Protein AF-A0A3M1QE25-F1 (afdb_monomer)

Mean predicted aligned error: 10.89 Å

Sequence (194 aa):
MESHVGSLAVVAANDIWATGDKQLLSGGVFGTFLHFDGSAWTEIAGPAGVFPGQIAAVASDDVWAFAGLSASDELLFAHWDGSTWSLIPQGTLPGATPVGTDLFEMVADAGCNGWALGRVSTDNGATTSPLILQLQPGGNVLGDLDGDGDVDLTDLAILLRDFDCTGGGCAGDVDGDGDTDLSDLSLLLSNFGA

pLDDT: mean 81.73, std 13.0, range [47.12, 97.44]

Secondary structure (DSSP, 8-state):
-EEEEEEEEEEETTEEEEEEEEE-TTS-EEEEEEEE-SS-EEEEP--TT-----EEEEETTEEEEEEEE-TTS-EEEEEE-SS-EEEEE--PPTT---SEEEEEEEEE-TTS-EEEEEEEEETTTTEEEEEEEEE--SS--TT-SSSSSS-SHHHHHHHHHSTT-BSS--TT-SSSSSB-SHHHHHHHHHSTT-

Solvent-accessible surface area (backbone atoms only — not comparable to full-atom values): 10540 Å² total; per-residue (Å²): 114,54,74,49,79,70,28,66,23,72,63,45,101,41,32,36,39,34,19,15,38,37,38,43,88,89,71,50,72,43,42,41,35,35,40,28,70,62,82,53,79,43,81,48,82,61,62,87,95,36,54,36,40,48,32,23,36,47,42,97,39,36,33,42,28,36,34,48,63,46,101,82,62,23,41,30,30,33,38,31,69,62,83,54,50,43,81,42,75,76,48,65,62,88,94,54,71,75,74,43,75,49,75,80,46,42,49,42,41,89,42,66,44,30,37,40,36,32,35,40,19,35,74,87,64,77,41,74,43,85,38,80,41,76,42,68,43,89,58,81,48,74,37,30,62,81,72,84,48,46,19,51,74,66,22,52,49,49,28,65,72,31,56,76,31,73,74,64,83,42,78,20,33,62,82,69,86,35,37,13,53,71,66,24,52,51,48,29,61,73,35,55,76,38

Nearest PDB structures (foldseek):
  8ybf-assembly1_A  TM=4.299E-01  e=5.949E-02  Morbillivirus canis
  7dru-assembly1_A  TM=3.158E-01  e=2.628E+00  Canis lupus familiaris
  3bx8-assembly5_E  TM=3.250E-01  e=4.895E+00  unclassified
  2ol8-assembly1_O  TM=1.805E-01  e=2.218E+00  Borreliella burgdorferi

Radius of gyration: 19.17 Å; Cα contacts (8 Å, |Δi|>4): 458; chains: 1; bounding box: 53×28×55 Å

Structure (mmCIF, N/CA/C/O backbone):
data_AF-A0A3M1QE25-F1
#
_entry.id   AF-A0A3M1QE25-F1
#
loop_
_atom_site.group_PDB
_atom_site.id
_atom_site.type_symbol
_atom_site.label_atom_id
_atom_site.label_alt_id
_atom_site.label_comp_id
_atom_site.label_asym_id
_atom_site.label_entity_id
_atom_site.label_seq_id
_atom_site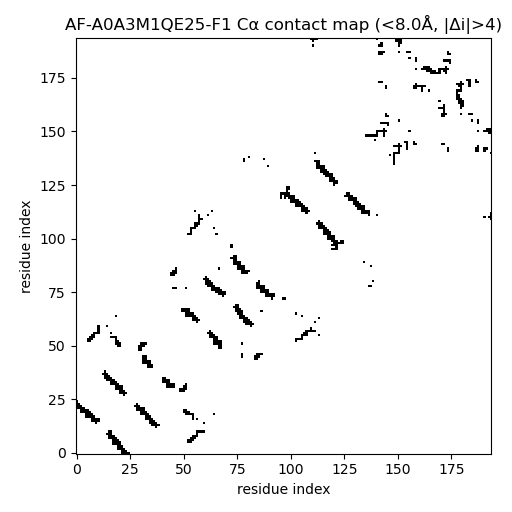.pdbx_PDB_ins_code
_atom_site.Cartn_x
_atom_site.Cartn_y
_atom_site.Cartn_z
_atom_site.occupancy
_atom_site.B_iso_or_equiv
_atom_site.auth_seq_id
_atom_site.auth_comp_id
_atom_site.auth_asym_id
_atom_site.auth_atom_id
_atom_site.pdbx_PDB_model_num
ATOM 1 N N . MET A 1 1 ? 6.269 3.437 -27.175 1.00 61.94 1 MET A N 1
ATOM 2 C CA . MET A 1 1 ? 6.181 3.522 -25.709 1.00 61.94 1 MET A CA 1
ATOM 3 C C . MET A 1 1 ? 6.056 2.091 -25.257 1.00 61.94 1 MET A C 1
ATOM 5 O O . MET A 1 1 ? 5.098 1.444 -25.659 1.00 61.94 1 MET A O 1
ATOM 9 N N . GLU A 1 2 ? 7.088 1.586 -24.600 1.00 73.38 2 GLU A N 1
ATOM 10 C CA . GLU A 1 2 ? 7.130 0.215 -24.086 1.00 73.38 2 GLU A CA 1
ATOM 11 C C . GLU A 1 2 ? 6.840 0.271 -22.586 1.00 73.38 2 GLU A C 1
ATOM 13 O O . GLU A 1 2 ? 7.193 1.252 -21.928 1.00 73.38 2 GLU A O 1
ATOM 18 N N . SER A 1 3 ? 6.129 -0.728 -22.073 1.00 78.81 3 SER A N 1
ATOM 19 C CA . SER A 1 3 ? 5.775 -0.843 -20.659 1.00 78.81 3 SER A CA 1
ATOM 20 C C . SER A 1 3 ? 6.163 -2.226 -20.167 1.00 78.81 3 SER A C 1
ATOM 22 O O . SER A 1 3 ? 5.774 -3.221 -20.789 1.00 78.81 3 SER A O 1
ATOM 24 N N . HIS A 1 4 ? 6.880 -2.281 -19.053 1.00 83.94 4 HIS A N 1
ATOM 25 C CA . HIS A 1 4 ? 7.263 -3.520 -18.394 1.00 83.94 4 HIS A CA 1
ATOM 26 C C . HIS A 1 4 ? 6.536 -3.622 -17.061 1.00 83.94 4 HIS A C 1
ATOM 28 O O . HIS A 1 4 ? 6.420 -2.640 -16.335 1.00 83.94 4 HIS A O 1
ATOM 34 N N . VAL A 1 5 ? 6.051 -4.820 -16.746 1.00 85.50 5 VAL A N 1
ATOM 35 C CA . VAL A 1 5 ? 5.537 -5.148 -15.415 1.00 85.50 5 VAL A CA 1
ATOM 36 C C . VAL A 1 5 ? 6.669 -5.820 -14.648 1.00 85.50 5 VAL A C 1
ATOM 38 O O . VAL A 1 5 ? 7.247 -6.790 -15.141 1.00 85.50 5 VAL A O 1
ATOM 41 N N . GLY A 1 6 ? 6.993 -5.279 -13.477 1.00 84.94 6 GLY A N 1
ATOM 42 C CA . GLY A 1 6 ? 8.047 -5.780 -12.599 1.00 84.94 6 GLY A CA 1
ATOM 43 C C . GLY A 1 6 ? 7.526 -6.808 -11.599 1.00 84.94 6 GLY A C 1
ATOM 44 O O . GLY A 1 6 ? 8.073 -7.904 -11.506 1.00 84.94 6 GLY A O 1
ATOM 45 N N . SER A 1 7 ? 6.4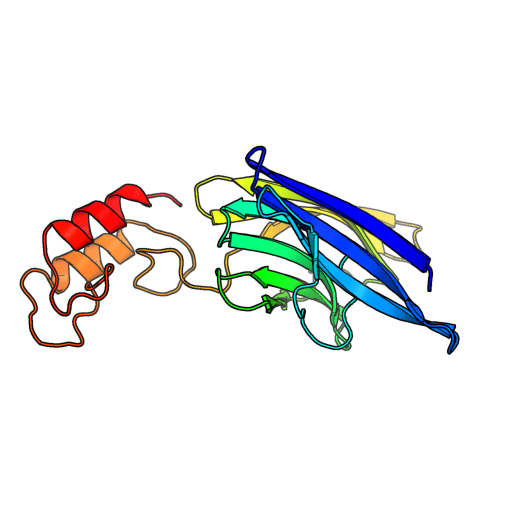52 -6.471 -10.878 1.00 92.00 7 SER A N 1
ATOM 46 C CA . SER A 1 7 ? 5.871 -7.310 -9.823 1.00 92.00 7 SER A CA 1
ATOM 47 C C . SER A 1 7 ? 4.346 -7.194 -9.793 1.00 92.00 7 SER A C 1
ATOM 49 O O . SER A 1 7 ? 3.783 -6.202 -10.255 1.00 92.00 7 SER A O 1
ATOM 51 N N . LEU A 1 8 ? 3.682 -8.216 -9.247 1.00 94.38 8 LEU A N 1
ATOM 52 C CA . LEU A 1 8 ? 2.229 -8.296 -9.089 1.00 94.38 8 LEU A CA 1
ATOM 53 C C . LEU A 1 8 ? 1.874 -8.761 -7.673 1.00 94.38 8 LEU A C 1
ATOM 55 O O . LEU A 1 8 ? 2.533 -9.656 -7.149 1.00 94.38 8 LEU A O 1
ATOM 59 N N . ALA A 1 9 ? 0.800 -8.214 -7.109 1.00 92.50 9 ALA A N 1
ATOM 60 C CA . ALA A 1 9 ? 0.176 -8.660 -5.868 1.00 92.50 9 ALA A CA 1
ATOM 61 C C . ALA A 1 9 ? -1.320 -8.897 -6.106 1.00 92.50 9 ALA A C 1
ATOM 63 O O . ALA A 1 9 ? -1.996 -8.070 -6.714 1.00 92.50 9 ALA A O 1
ATOM 64 N N . VAL A 1 10 ? -1.831 -10.046 -5.667 1.00 92.31 10 VAL A N 1
ATOM 65 C CA . VAL A 1 10 ? -3.223 -10.459 -5.891 1.00 92.31 10 VAL A CA 1
ATOM 66 C C . VAL A 1 10 ? -3.965 -10.403 -4.563 1.00 92.31 10 VAL A C 1
ATOM 68 O O . VAL A 1 10 ? -3.667 -11.202 -3.680 1.00 92.31 10 VAL A O 1
ATOM 71 N N . VAL A 1 11 ? -4.948 -9.508 -4.456 1.00 89.25 11 VAL A N 1
ATOM 72 C CA . VAL A 1 11 ? -5.889 -9.460 -3.323 1.00 89.25 11 VAL A CA 1
ATOM 73 C C . VAL A 1 11 ? -7.065 -10.396 -3.609 1.00 89.25 11 VAL A C 1
ATOM 75 O O . VAL A 1 11 ? -7.428 -11.244 -2.796 1.00 89.25 11 VAL A O 1
ATOM 78 N N . ALA A 1 12 ? -7.620 -10.308 -4.821 1.00 90.44 12 ALA A N 1
ATOM 79 C CA . ALA A 1 12 ? -8.689 -11.170 -5.310 1.00 90.44 12 ALA A CA 1
ATOM 80 C C . ALA A 1 12 ? -8.596 -11.362 -6.833 1.00 90.44 12 ALA A C 1
ATOM 82 O O . ALA A 1 12 ? -7.830 -10.702 -7.531 1.00 90.44 12 ALA A O 1
ATOM 83 N N . ALA A 1 13 ? -9.417 -12.254 -7.396 1.00 92.38 13 ALA A N 1
ATOM 84 C CA . ALA A 1 13 ? -9.443 -12.493 -8.846 1.00 92.38 13 ALA A CA 1
ATOM 85 C C . ALA A 1 13 ? -9.786 -11.234 -9.673 1.00 92.38 13 ALA A C 1
ATOM 87 O O . ALA A 1 13 ? -9.477 -11.165 -10.862 1.00 92.38 13 ALA A O 1
ATOM 88 N N . ASN A 1 14 ? -10.443 -10.266 -9.042 1.00 94.75 14 ASN A N 1
ATOM 89 C CA . ASN A 1 14 ? -10.864 -8.984 -9.590 1.00 94.75 14 ASN A CA 1
ATOM 90 C C . ASN A 1 14 ? -10.186 -7.792 -8.897 1.00 94.75 14 ASN A C 1
ATOM 92 O O . ASN A 1 14 ? -10.688 -6.681 -9.005 1.00 94.75 14 ASN A O 1
ATOM 96 N N . ASP A 1 15 ? -9.108 -8.035 -8.157 1.00 95.50 15 ASP A N 1
ATOM 97 C CA . ASP A 1 15 ? -8.365 -6.997 -7.453 1.00 95.50 15 ASP A CA 1
ATOM 98 C C . ASP A 1 15 ? -6.883 -7.371 -7.417 1.00 95.50 15 ASP A C 1
ATOM 100 O O . ASP A 1 15 ? -6.443 -8.234 -6.646 1.00 95.50 15 ASP A O 1
ATOM 104 N N . ILE A 1 16 ? -6.131 -6.787 -8.347 1.00 96.81 16 ILE A N 1
ATOM 105 C CA . ILE A 1 16 ? -4.716 -7.095 -8.553 1.00 96.81 16 ILE A CA 1
ATOM 106 C C . ILE A 1 16 ? -3.953 -5.790 -8.707 1.00 96.81 16 ILE A C 1
ATOM 108 O O . ILE A 1 16 ? -4.334 -4.915 -9.484 1.00 96.81 16 ILE A O 1
ATOM 112 N N . TRP A 1 17 ? -2.828 -5.702 -8.019 1.00 96.38 17 TRP A N 1
ATOM 113 C CA . TRP A 1 17 ? -1.922 -4.570 -8.063 1.00 96.38 17 TRP A CA 1
ATOM 114 C C . TRP A 1 17 ? -0.638 -4.944 -8.788 1.00 96.38 17 TRP A C 1
ATOM 116 O O . TRP A 1 17 ? -0.164 -6.076 -8.686 1.00 96.38 17 TRP A O 1
ATOM 126 N N . ALA A 1 18 ? -0.068 -4.000 -9.530 1.00 95.50 18 ALA A N 1
ATOM 127 C CA . ALA A 1 18 ? 1.200 -4.186 -10.217 1.00 95.50 18 ALA A CA 1
ATOM 128 C C . ALA A 1 18 ? 2.097 -2.961 -10.106 1.00 95.50 18 ALA A C 1
ATOM 130 O O . ALA A 1 18 ? 1.637 -1.820 -10.091 1.00 95.50 18 ALA A O 1
ATOM 131 N N . THR A 1 19 ? 3.394 -3.216 -10.140 1.00 95.00 19 THR A N 1
ATOM 132 C CA . THR A 1 19 ? 4.429 -2.202 -10.324 1.00 95.00 19 THR A CA 1
ATOM 133 C C . THR A 1 19 ? 5.155 -2.455 -11.628 1.00 95.00 19 THR A C 1
ATOM 135 O O . THR A 1 19 ? 5.202 -3.579 -12.144 1.00 95.00 19 THR A O 1
ATOM 138 N N . GLY A 1 20 ? 5.741 -1.407 -12.184 1.00 92.12 20 GLY A N 1
ATOM 139 C CA . GLY A 1 20 ? 6.513 -1.533 -13.403 1.00 92.12 20 GLY A CA 1
ATOM 140 C C . GLY A 1 20 ? 7.164 -0.236 -13.828 1.00 92.12 20 GLY A C 1
ATOM 141 O O . GLY A 1 20 ? 7.255 0.726 -13.062 1.00 92.12 20 GLY A O 1
ATOM 142 N N . ASP A 1 21 ? 7.556 -0.200 -15.093 1.00 90.00 21 ASP A N 1
ATOM 143 C CA . ASP A 1 21 ? 8.134 0.972 -15.723 1.00 90.00 21 ASP A CA 1
ATOM 144 C C . ASP A 1 21 ? 7.558 1.226 -17.115 1.00 90.00 21 ASP A C 1
ATOM 146 O O . ASP A 1 21 ? 7.055 0.335 -17.808 1.00 90.00 21 ASP A O 1
ATOM 150 N N . LYS A 1 22 ? 7.623 2.493 -17.519 1.00 88.31 22 LYS A N 1
ATOM 151 C CA . LYS A 1 22 ? 7.153 2.973 -18.812 1.00 88.31 22 LYS A CA 1
ATOM 152 C C . LYS A 1 22 ? 8.241 3.785 -19.485 1.00 88.31 22 LYS A C 1
ATOM 154 O O . LYS A 1 22 ? 8.688 4.811 -18.968 1.00 88.31 22 LYS A O 1
ATOM 159 N N . GLN A 1 23 ? 8.626 3.353 -20.680 1.00 87.12 23 GLN A N 1
ATOM 160 C CA . GLN A 1 23 ? 9.625 4.028 -21.490 1.00 87.12 23 GLN A CA 1
ATOM 161 C C . GLN A 1 23 ? 8.965 5.013 -22.460 1.00 87.12 23 GLN A C 1
ATOM 163 O O . GLN A 1 23 ? 8.226 4.647 -23.387 1.00 87.12 23 GLN A O 1
ATOM 168 N N . LEU A 1 24 ? 9.256 6.297 -22.257 1.00 82.12 24 LEU A N 1
ATOM 169 C CA . LEU A 1 24 ? 8.829 7.380 -23.129 1.00 82.12 24 LEU A CA 1
ATOM 170 C C . LEU A 1 24 ? 9.659 7.415 -24.413 1.00 82.12 24 LEU A C 1
ATOM 172 O O . LEU A 1 24 ? 10.836 7.064 -24.447 1.00 82.12 24 LEU A O 1
ATOM 176 N N . LEU A 1 25 ? 9.058 7.951 -25.476 1.00 82.12 25 LEU A N 1
ATOM 177 C CA . LEU A 1 25 ? 9.743 8.179 -26.755 1.00 82.12 25 LEU A CA 1
ATOM 178 C C . LEU A 1 25 ? 10.912 9.172 -26.638 1.00 82.12 25 LEU A C 1
ATOM 180 O O . LEU A 1 25 ? 11.812 9.157 -27.469 1.00 82.12 25 LEU A O 1
ATOM 184 N N . SER A 1 26 ? 10.905 10.021 -25.606 1.00 85.25 26 SER A N 1
ATOM 185 C CA . SER A 1 26 ? 12.009 10.922 -25.262 1.00 85.25 26 SER A CA 1
ATOM 186 C C . SER A 1 26 ? 13.216 10.206 -24.640 1.00 85.25 26 SER A C 1
ATOM 188 O O . SER A 1 26 ? 14.224 10.855 -24.377 1.00 85.25 26 SER A O 1
ATOM 190 N N . GLY A 1 27 ? 13.120 8.895 -24.387 1.00 81.56 27 GLY A N 1
ATOM 191 C CA . GLY A 1 27 ? 14.151 8.088 -23.734 1.00 81.56 27 GLY A CA 1
ATOM 192 C C . GLY A 1 27 ? 14.062 8.059 -22.206 1.00 81.56 27 GLY A C 1
ATOM 193 O O . GLY A 1 27 ? 14.816 7.320 -21.582 1.00 81.56 27 GLY A O 1
ATOM 194 N N . GLY A 1 28 ? 13.147 8.823 -21.598 1.00 83.06 28 GLY A N 1
ATOM 195 C CA . GLY A 1 28 ? 12.900 8.770 -20.155 1.00 83.06 28 GLY A CA 1
ATOM 196 C C . GLY A 1 28 ? 12.152 7.500 -19.749 1.00 83.06 28 GLY A C 1
ATOM 197 O O . GLY A 1 28 ? 11.216 7.098 -20.439 1.00 83.06 28 GLY A O 1
ATOM 198 N N . VAL A 1 29 ? 12.545 6.898 -18.630 1.00 82.56 29 VAL A N 1
ATOM 199 C CA . VAL A 1 29 ? 11.839 5.782 -17.984 1.00 82.56 29 VAL A CA 1
ATOM 200 C C . VAL A 1 29 ? 11.200 6.318 -16.707 1.00 82.56 29 VAL A C 1
ATOM 202 O O . VAL A 1 29 ? 11.840 7.091 -15.996 1.00 82.56 29 VAL A O 1
ATOM 205 N N . PHE A 1 30 ? 9.958 5.932 -16.429 1.00 86.38 30 PHE A N 1
ATOM 206 C CA . PHE A 1 30 ? 9.243 6.313 -15.208 1.00 86.38 30 PHE A CA 1
ATOM 207 C C . PHE A 1 30 ? 8.592 5.090 -14.582 1.00 86.38 30 PHE A C 1
ATOM 209 O O . PHE A 1 30 ? 8.079 4.236 -15.307 1.00 86.38 30 PHE A O 1
ATOM 216 N N . GLY A 1 31 ? 8.611 5.028 -13.252 1.00 89.25 31 GLY A N 1
ATOM 217 C CA . GLY A 1 31 ? 7.876 4.032 -12.492 1.00 89.25 31 GLY A CA 1
ATOM 218 C C . GLY A 1 31 ? 6.366 4.170 -12.665 1.00 89.25 31 GLY A C 1
ATOM 219 O O . GLY A 1 31 ? 5.858 5.282 -12.812 1.00 89.25 31 GLY A O 1
ATOM 220 N N . THR A 1 32 ? 5.653 3.048 -12.649 1.00 92.50 32 THR A N 1
ATOM 221 C CA . THR A 1 32 ? 4.191 3.013 -12.746 1.00 92.50 32 THR A CA 1
ATOM 222 C C . THR A 1 32 ? 3.592 2.081 -11.698 1.00 92.50 32 THR A C 1
ATOM 224 O O . THR A 1 32 ? 4.185 1.055 -11.355 1.00 92.50 32 THR A O 1
ATOM 227 N N . PHE A 1 33 ? 2.412 2.458 -11.213 1.00 95.06 33 PHE A N 1
ATOM 228 C CA . PHE A 1 33 ? 1.555 1.657 -10.349 1.00 95.06 33 PHE A CA 1
ATOM 229 C C . PHE A 1 33 ? 0.285 1.354 -11.133 1.00 95.06 33 PHE A C 1
ATOM 231 O O . PHE A 1 33 ? -0.313 2.257 -11.723 1.00 95.06 33 PHE A O 1
ATOM 238 N N . LEU A 1 34 ? -0.116 0.091 -11.172 1.00 95.50 34 LEU A N 1
ATOM 239 C CA . LEU A 1 34 ? -1.277 -0.363 -11.922 1.00 95.50 34 LEU A CA 1
ATOM 240 C C . LEU A 1 34 ? -2.243 -1.087 -10.990 1.00 95.50 34 LEU A C 1
ATOM 242 O O . LEU A 1 34 ? -1.814 -1.860 -10.134 1.00 95.50 34 LEU A O 1
ATOM 246 N N . HIS A 1 35 ? -3.536 -0.891 -11.214 1.00 96.62 35 HIS A N 1
ATOM 247 C CA . HIS A 1 35 ? -4.600 -1.581 -10.495 1.00 96.62 35 HIS A CA 1
ATOM 248 C C . HIS A 1 35 ? -5.595 -2.203 -11.467 1.00 96.62 35 HIS A C 1
ATOM 250 O O . HIS A 1 35 ? -6.009 -1.566 -12.438 1.00 96.62 35 HIS A O 1
ATOM 256 N N . PHE A 1 36 ? -5.945 -3.460 -11.224 1.00 97.44 36 PHE A N 1
ATOM 257 C CA . PHE A 1 36 ? -6.948 -4.206 -11.963 1.00 97.44 36 PHE A CA 1
ATOM 258 C C . PHE A 1 36 ? -8.214 -4.343 -11.129 1.00 97.44 36 PHE A C 1
ATOM 260 O O . PHE A 1 36 ? -8.201 -5.018 -10.106 1.00 97.44 36 PHE A O 1
ATOM 267 N N . ASP A 1 37 ? -9.314 -3.786 -11.627 1.00 95.94 37 ASP A N 1
ATOM 268 C CA . ASP A 1 37 ? -10.621 -3.762 -10.953 1.00 95.94 37 ASP A CA 1
ATOM 269 C C . ASP A 1 37 ? -11.541 -4.948 -11.323 1.00 95.94 37 ASP A C 1
ATOM 271 O O . ASP A 1 37 ? -12.754 -4.928 -11.091 1.00 95.94 37 ASP A O 1
ATOM 275 N N . GLY A 1 38 ? -10.992 -5.976 -11.978 1.00 96.25 38 GLY A N 1
ATOM 276 C CA . GLY A 1 38 ? -11.759 -7.094 -12.534 1.00 96.25 38 GLY A CA 1
ATOM 277 C C . GLY A 1 38 ? -12.191 -6.908 -13.983 1.00 96.25 38 GLY A C 1
ATOM 278 O O . GLY A 1 38 ? -12.566 -7.888 -14.632 1.00 96.25 38 GLY A O 1
ATOM 279 N N . SER A 1 39 ? -12.114 -5.687 -14.510 1.00 97.31 39 SER A N 1
ATOM 280 C CA . SER A 1 39 ? -12.508 -5.356 -15.881 1.00 97.31 39 SER A CA 1
ATOM 281 C C . SER A 1 39 ? -11.352 -4.781 -16.690 1.00 97.31 39 SER A C 1
ATOM 283 O O . SER A 1 39 ? -11.161 -5.165 -17.848 1.00 97.31 39 SER A O 1
ATOM 285 N N . ALA A 1 40 ? -10.574 -3.874 -16.102 1.00 96.56 40 ALA A N 1
ATOM 286 C CA . ALA A 1 40 ? -9.488 -3.187 -16.781 1.00 96.56 40 ALA A CA 1
ATOM 287 C C . ALA A 1 40 ? -8.330 -2.867 -15.834 1.00 96.56 40 ALA A C 1
ATOM 289 O O . ALA A 1 40 ? -8.501 -2.690 -14.634 1.00 96.56 40 ALA A O 1
ATOM 290 N N . TRP A 1 41 ? -7.135 -2.768 -16.416 1.00 95.88 41 TRP A N 1
ATOM 291 C CA . TRP A 1 41 ? -5.976 -2.199 -15.742 1.00 95.88 41 TRP A CA 1
ATOM 292 C C . TRP A 1 41 ? -6.017 -0.677 -15.860 1.00 95.88 41 TRP A C 1
ATOM 294 O O . TRP A 1 41 ? -6.164 -0.144 -16.964 1.00 95.88 41 TRP A O 1
ATOM 304 N N . THR A 1 42 ? -5.840 0.011 -14.740 1.00 95.38 42 THR A N 1
ATOM 305 C CA . THR A 1 42 ? -5.714 1.467 -14.666 1.00 95.38 42 THR A CA 1
ATOM 306 C C . THR A 1 42 ? -4.360 1.846 -14.088 1.00 95.38 42 THR A C 1
ATOM 308 O O . THR A 1 42 ? -3.846 1.181 -13.195 1.00 95.38 42 THR A O 1
ATOM 311 N N . GLU A 1 43 ? -3.752 2.892 -14.642 1.00 93.94 43 GLU A N 1
ATOM 312 C CA . GLU A 1 43 ? -2.516 3.467 -14.114 1.00 93.94 43 GLU A CA 1
ATOM 313 C C . GLU A 1 43 ? -2.876 4.468 -13.014 1.00 93.94 43 GLU A C 1
ATOM 315 O O . GLU A 1 43 ? -3.622 5.420 -13.262 1.00 93.94 43 GLU A O 1
ATOM 320 N N . ILE A 1 44 ? -2.358 4.239 -11.808 1.00 93.69 44 ILE A N 1
ATOM 321 C CA . ILE A 1 44 ? -2.577 5.086 -10.636 1.00 93.69 44 ILE A CA 1
ATOM 322 C C . ILE A 1 44 ? -1.351 5.971 -10.438 1.00 93.69 44 ILE A C 1
ATOM 324 O O . ILE A 1 44 ? -0.204 5.531 -10.547 1.00 93.69 44 ILE A O 1
ATOM 328 N N . ALA A 1 45 ? -1.596 7.252 -10.162 1.00 91.81 45 ALA A N 1
ATOM 329 C CA . ALA A 1 45 ? -0.529 8.198 -9.882 1.00 91.81 45 ALA A CA 1
ATOM 330 C C . ALA A 1 45 ? 0.198 7.800 -8.590 1.00 91.81 45 ALA A C 1
ATOM 332 O O . ALA A 1 45 ? -0.398 7.786 -7.516 1.00 91.81 45 ALA A O 1
ATOM 333 N N . GLY A 1 46 ? 1.486 7.494 -8.713 1.00 90.62 46 GLY A N 1
ATOM 334 C CA . GLY A 1 46 ? 2.367 7.250 -7.580 1.00 90.62 46 GLY A CA 1
ATOM 335 C C . GLY A 1 46 ? 3.180 8.483 -7.175 1.00 90.62 46 GLY A C 1
ATOM 336 O O . GLY A 1 46 ? 3.096 9.536 -7.819 1.00 90.62 46 GLY A O 1
ATOM 337 N N . PRO A 1 47 ? 4.024 8.351 -6.140 1.00 90.69 47 PRO A N 1
ATOM 338 C CA . PRO A 1 47 ? 4.926 9.409 -5.714 1.00 90.69 47 PRO A CA 1
ATOM 339 C C . PRO A 1 47 ? 5.897 9.807 -6.834 1.00 90.69 47 PRO A C 1
ATOM 341 O O . PRO A 1 47 ? 6.348 8.981 -7.627 1.00 90.69 47 PRO A O 1
ATOM 344 N N . ALA A 1 48 ? 6.241 11.091 -6.921 1.00 87.44 48 ALA A N 1
ATOM 345 C CA . ALA A 1 48 ? 7.114 11.574 -7.985 1.00 87.44 48 ALA A CA 1
ATOM 346 C C . ALA A 1 48 ? 8.563 11.090 -7.803 1.00 87.44 48 ALA A C 1
ATOM 348 O O . ALA A 1 48 ? 9.125 11.170 -6.714 1.00 87.44 48 ALA A O 1
ATOM 349 N N . GLY A 1 49 ? 9.194 10.666 -8.902 1.00 83.94 49 GLY A N 1
ATOM 350 C CA . GLY A 1 49 ? 10.620 10.325 -8.923 1.00 83.94 49 GLY A CA 1
ATOM 351 C C . GLY A 1 49 ? 10.966 8.934 -8.391 1.00 83.94 49 GLY A C 1
ATOM 352 O O . GLY A 1 49 ? 12.148 8.654 -8.211 1.00 83.94 49 GLY A O 1
ATOM 353 N N . VAL A 1 50 ? 9.973 8.069 -8.170 1.00 86.94 50 VAL A N 1
ATOM 354 C CA . VAL A 1 50 ? 10.194 6.695 -7.701 1.00 86.94 50 VAL A CA 1
ATOM 355 C C . VAL A 1 50 ? 10.110 5.682 -8.840 1.00 86.94 50 VAL A C 1
ATOM 357 O O . VAL A 1 50 ? 9.393 5.876 -9.825 1.00 86.94 50 VAL A O 1
ATOM 360 N N . PHE A 1 51 ? 10.848 4.586 -8.686 1.00 87.88 51 PHE A N 1
ATOM 361 C CA . PHE A 1 51 ? 10.815 3.423 -9.570 1.00 87.88 51 PHE A CA 1
ATOM 362 C C . PHE A 1 51 ? 10.390 2.223 -8.727 1.00 87.88 51 PHE A C 1
ATOM 364 O O . PHE A 1 51 ? 11.233 1.664 -8.023 1.00 87.88 51 PHE A O 1
ATOM 371 N N . PRO A 1 52 ? 9.091 1.879 -8.714 1.00 90.06 52 PRO A N 1
ATOM 372 C CA . PRO A 1 52 ? 8.594 0.892 -7.783 1.00 90.06 52 PRO A CA 1
ATOM 373 C C . PRO A 1 52 ? 9.098 -0.510 -8.144 1.00 90.06 52 PRO A C 1
ATOM 375 O O . PRO A 1 52 ? 9.073 -0.913 -9.308 1.00 90.06 52 PRO A O 1
ATOM 378 N N . GLY A 1 53 ? 9.579 -1.226 -7.127 1.00 88.88 53 GLY A N 1
ATOM 379 C CA . GLY A 1 53 ? 10.125 -2.581 -7.211 1.00 88.88 53 GLY A CA 1
ATOM 380 C C . GLY A 1 53 ? 9.082 -3.642 -6.868 1.00 88.88 53 GLY A C 1
ATOM 381 O O . GLY A 1 53 ? 8.040 -3.714 -7.517 1.00 88.88 53 GLY A O 1
ATOM 382 N N . GLN A 1 54 ? 9.351 -4.481 -5.859 1.00 89.88 54 GLN A N 1
ATOM 383 C CA . GLN A 1 54 ? 8.345 -5.423 -5.352 1.00 89.88 54 GLN A CA 1
ATOM 384 C C . GLN A 1 54 ? 7.090 -4.705 -4.854 1.00 89.88 54 GLN A C 1
ATOM 386 O O . GLN A 1 54 ? 7.154 -3.558 -4.412 1.00 89.88 54 GLN A O 1
ATOM 391 N N . ILE A 1 55 ? 5.971 -5.427 -4.905 1.00 91.81 55 ILE A N 1
ATOM 392 C CA . ILE A 1 55 ? 4.675 -5.011 -4.379 1.00 91.81 55 ILE A CA 1
ATOM 393 C C . ILE A 1 55 ? 4.054 -6.148 -3.571 1.00 91.81 55 ILE A C 1
ATOM 395 O O . ILE A 1 55 ? 4.153 -7.309 -3.967 1.00 91.81 55 ILE A O 1
ATOM 399 N N . ALA A 1 56 ? 3.414 -5.796 -2.464 1.00 89.81 56 ALA A N 1
ATOM 400 C CA . ALA A 1 56 ? 2.580 -6.658 -1.642 1.00 89.81 56 ALA A CA 1
ATOM 401 C C . ALA A 1 56 ? 1.259 -5.937 -1.371 1.00 89.81 56 ALA A C 1
ATOM 403 O O . ALA A 1 56 ? 1.248 -4.722 -1.203 1.00 89.81 56 ALA A O 1
ATOM 404 N N . ALA A 1 57 ? 0.155 -6.673 -1.344 1.00 86.19 57 ALA A N 1
ATOM 405 C CA . ALA A 1 57 ? -1.167 -6.124 -1.078 1.00 86.19 57 ALA A CA 1
ATOM 406 C C . ALA A 1 57 ? -1.813 -6.929 0.049 1.00 86.19 57 ALA A C 1
ATOM 408 O O . ALA A 1 57 ? -1.860 -8.158 -0.037 1.00 86.19 57 ALA A O 1
ATOM 409 N N . VAL A 1 58 ? -2.276 -6.227 1.079 1.00 81.19 58 VAL A N 1
ATOM 410 C CA . VAL A 1 58 ? -3.068 -6.774 2.187 1.00 81.19 58 VAL A CA 1
ATOM 411 C C . VAL A 1 58 ? -4.541 -6.777 1.794 1.00 81.19 58 VAL A C 1
ATOM 413 O O . VAL A 1 58 ? -5.222 -7.800 1.873 1.00 81.19 58 VAL A O 1
ATOM 416 N N . ALA A 1 59 ? -5.001 -5.629 1.303 1.00 81.25 59 ALA A N 1
ATOM 417 C CA . ALA A 1 59 ? -6.370 -5.355 0.902 1.00 81.25 59 ALA A CA 1
ATOM 418 C C . ALA A 1 59 ? -6.380 -4.363 -0.275 1.00 81.25 59 ALA A C 1
ATOM 420 O O . ALA A 1 59 ? -5.335 -3.858 -0.688 1.00 81.25 59 ALA A O 1
ATOM 421 N N . SER A 1 60 ? -7.558 -4.081 -0.840 1.00 86.62 60 SER A N 1
ATOM 422 C CA . SER A 1 60 ? -7.715 -3.100 -1.930 1.00 86.62 60 SER A CA 1
ATOM 423 C C . SER A 1 60 ? -7.242 -1.689 -1.546 1.00 86.62 60 SER A C 1
ATOM 425 O O . SER A 1 60 ? -6.961 -0.859 -2.412 1.00 86.62 60 SER A O 1
ATOM 427 N N . ASP A 1 61 ? -7.208 -1.411 -0.251 1.00 82.50 61 ASP A N 1
ATOM 428 C CA . ASP A 1 61 ? -6.903 -0.142 0.395 1.00 82.50 61 ASP A CA 1
ATOM 429 C C . ASP A 1 61 ? -5.639 -0.186 1.260 1.00 82.50 61 ASP A C 1
ATOM 431 O O . ASP A 1 61 ? -5.316 0.805 1.900 1.00 82.50 61 ASP A O 1
ATOM 435 N N . ASP A 1 62 ? -4.888 -1.288 1.224 1.00 82.00 62 ASP A N 1
ATOM 436 C CA . ASP A 1 62 ? -3.619 -1.418 1.937 1.00 82.00 62 ASP A CA 1
ATOM 437 C C . ASP A 1 62 ? -2.610 -2.175 1.069 1.00 82.00 62 ASP A C 1
ATOM 439 O O . ASP A 1 62 ? -2.618 -3.409 0.955 1.00 82.00 62 ASP A O 1
ATOM 443 N N . VAL A 1 63 ? -1.767 -1.404 0.377 1.00 88.12 63 VAL A N 1
ATOM 444 C CA . VAL A 1 63 ? -0.800 -1.931 -0.593 1.00 88.12 63 VAL A CA 1
ATOM 445 C C . VAL A 1 63 ? 0.556 -1.273 -0.407 1.00 88.12 63 VAL A C 1
ATOM 447 O O . VAL A 1 63 ? 0.679 -0.055 -0.346 1.00 88.12 63 VAL A O 1
ATOM 450 N N . TRP A 1 64 ? 1.602 -2.089 -0.386 1.00 88.50 64 TRP A N 1
ATOM 451 C CA . TRP A 1 64 ? 2.978 -1.680 -0.150 1.00 88.50 64 TRP A CA 1
ATOM 452 C C . TRP A 1 64 ? 3.842 -1.969 -1.359 1.00 88.50 64 TRP A C 1
ATOM 454 O O . TRP A 1 64 ? 3.833 -3.077 -1.888 1.00 88.50 64 TRP A O 1
ATOM 464 N N . ALA A 1 65 ? 4.666 -1.008 -1.754 1.00 90.31 65 ALA A N 1
ATOM 465 C CA . ALA A 1 65 ? 5.668 -1.200 -2.788 1.00 90.31 65 ALA A CA 1
ATOM 466 C C . ALA A 1 65 ? 7.025 -0.659 -2.354 1.00 90.31 65 ALA A C 1
ATOM 468 O O . ALA A 1 65 ? 7.124 0.393 -1.723 1.00 90.31 65 ALA A O 1
ATOM 469 N N . PHE A 1 66 ? 8.098 -1.338 -2.741 1.00 88.19 66 PHE A N 1
ATOM 470 C CA . PHE A 1 66 ? 9.435 -0.783 -2.578 1.00 88.19 66 PHE A CA 1
ATOM 471 C C . PHE A 1 66 ? 9.607 0.425 -3.501 1.00 88.19 66 PHE A C 1
ATOM 473 O O . PHE A 1 66 ? 9.405 0.301 -4.707 1.00 88.19 66 PHE A O 1
ATOM 480 N N . ALA A 1 67 ? 10.002 1.575 -2.955 1.00 88.12 67 ALA A N 1
ATOM 481 C CA . ALA A 1 67 ? 10.141 2.828 -3.700 1.00 88.12 67 ALA A CA 1
ATOM 482 C C . ALA A 1 67 ? 11.604 3.254 -3.921 1.00 88.12 67 ALA A C 1
ATOM 484 O O . ALA A 1 67 ? 11.856 4.309 -4.507 1.00 88.12 67 ALA A O 1
ATOM 485 N N . GLY A 1 68 ? 12.566 2.430 -3.494 1.00 81.81 68 GLY A N 1
ATOM 486 C CA . GLY A 1 68 ? 13.993 2.681 -3.667 1.00 81.81 68 GLY A CA 1
ATOM 487 C C . GLY A 1 68 ? 14.667 3.248 -2.418 1.00 81.81 68 GLY A C 1
ATOM 488 O O . GLY A 1 68 ? 14.256 2.992 -1.285 1.00 81.81 68 GLY A O 1
ATOM 489 N N . LEU A 1 69 ? 15.741 4.003 -2.648 1.00 78.56 69 LEU A N 1
ATOM 490 C CA . LEU A 1 69 ? 16.495 4.710 -1.615 1.00 78.56 69 LEU A CA 1
ATOM 491 C C . LEU A 1 69 ? 16.301 6.219 -1.763 1.00 78.56 69 LEU A C 1
ATOM 493 O O . LEU A 1 69 ? 16.248 6.741 -2.880 1.00 78.56 69 LEU A O 1
ATOM 497 N N . SER A 1 70 ? 16.220 6.919 -0.635 1.00 79.94 70 SER A N 1
ATOM 498 C CA . SER A 1 70 ? 16.252 8.379 -0.610 1.00 79.94 70 SER A CA 1
ATOM 499 C C . SER A 1 70 ? 17.647 8.907 -0.973 1.00 79.94 70 SER A C 1
ATOM 501 O O . SER A 1 70 ? 18.629 8.169 -1.033 1.00 79.94 70 SER A O 1
ATOM 503 N N . ALA A 1 71 ? 17.766 10.224 -1.167 1.00 78.19 71 ALA A N 1
ATOM 504 C CA . ALA A 1 71 ? 19.068 10.870 -1.356 1.00 78.19 71 ALA A CA 1
ATOM 505 C C . ALA A 1 71 ? 19.995 10.762 -0.123 1.00 78.19 71 ALA A C 1
ATOM 507 O O . ALA A 1 71 ? 21.188 11.036 -0.237 1.00 78.19 71 ALA A O 1
ATOM 508 N N . SER A 1 72 ? 19.444 10.404 1.041 1.00 78.12 72 SER A N 1
ATOM 509 C CA . SER A 1 72 ? 20.141 10.139 2.306 1.00 78.12 72 SER A CA 1
ATOM 510 C C . SER A 1 72 ? 20.344 8.640 2.577 1.00 78.12 72 SER A C 1
ATOM 512 O O . SER A 1 72 ? 20.661 8.276 3.707 1.00 78.12 72 SER A O 1
ATOM 514 N N . ASP A 1 73 ? 20.172 7.780 1.564 1.00 74.00 73 ASP A N 1
ATOM 515 C CA . ASP A 1 73 ? 20.287 6.317 1.657 1.00 74.00 73 ASP A CA 1
ATOM 516 C C . ASP A 1 73 ? 19.292 5.664 2.643 1.00 74.00 73 ASP A C 1
ATOM 518 O O . ASP A 1 73 ? 19.532 4.572 3.165 1.00 74.00 73 ASP A O 1
ATOM 522 N N . GLU A 1 74 ? 18.149 6.310 2.897 1.00 77.44 74 GLU A N 1
ATOM 523 C CA . GLU A 1 74 ? 17.051 5.714 3.667 1.00 77.44 74 GLU A CA 1
ATOM 524 C C . GLU A 1 74 ? 16.205 4.818 2.770 1.00 77.44 74 GLU A C 1
ATOM 526 O O . GLU A 1 74 ? 15.925 5.163 1.619 1.00 77.44 74 GLU A O 1
ATOM 531 N N . LEU A 1 75 ? 15.760 3.682 3.308 1.00 78.12 75 LEU A N 1
ATOM 532 C CA . LEU A 1 75 ? 14.808 2.829 2.606 1.00 78.12 75 LEU A CA 1
ATOM 533 C C . LEU A 1 75 ? 13.457 3.527 2.516 1.00 78.12 75 LEU A C 1
ATOM 535 O O . LEU A 1 75 ? 12.905 3.958 3.531 1.00 78.12 75 LEU A O 1
ATOM 539 N N . LEU A 1 76 ? 12.929 3.606 1.297 1.00 83.50 76 LEU A N 1
ATOM 540 C CA . LEU A 1 76 ? 11.617 4.166 1.023 1.00 83.50 76 LEU A CA 1
ATOM 541 C C . LEU A 1 76 ? 10.665 3.069 0.565 1.00 83.50 76 LEU A C 1
ATOM 543 O O . LEU A 1 76 ? 10.971 2.284 -0.339 1.00 83.50 76 LEU A O 1
ATOM 547 N N . PHE A 1 77 ? 9.473 3.085 1.144 1.00 86.38 77 PHE A N 1
ATOM 548 C CA . PHE A 1 77 ? 8.331 2.320 0.670 1.00 86.38 77 PHE A CA 1
ATOM 549 C C . PHE A 1 77 ? 7.222 3.280 0.265 1.00 86.38 77 PHE A C 1
ATOM 551 O O . PHE A 1 77 ? 7.079 4.352 0.846 1.00 86.38 77 PHE A O 1
ATOM 558 N N . ALA A 1 78 ? 6.467 2.917 -0.761 1.00 89.44 78 ALA A N 1
ATOM 559 C CA . ALA A 1 78 ? 5.209 3.557 -1.086 1.00 89.44 78 ALA A CA 1
ATOM 560 C C . ALA A 1 78 ? 4.083 2.734 -0.454 1.00 89.44 78 ALA A C 1
ATOM 562 O O . ALA A 1 78 ? 4.066 1.513 -0.614 1.00 89.44 78 ALA A O 1
ATOM 563 N N . HIS A 1 79 ? 3.168 3.400 0.238 1.00 87.00 79 HIS A N 1
ATOM 564 C CA . HIS A 1 79 ? 1.979 2.808 0.843 1.00 87.00 79 HIS A CA 1
ATOM 565 C C . HIS A 1 79 ? 0.728 3.418 0.224 1.00 87.00 79 HIS A C 1
ATOM 567 O O . HIS A 1 79 ? 0.657 4.635 0.070 1.00 87.00 79 HIS A O 1
ATOM 573 N N . TRP A 1 80 ? -0.212 2.574 -0.175 1.00 89.69 80 TRP A N 1
ATOM 574 C CA . TRP A 1 80 ? -1.536 2.940 -0.650 1.00 89.69 80 TRP A CA 1
ATOM 575 C C . TRP A 1 80 ? -2.534 2.785 0.488 1.00 89.69 80 TRP A C 1
ATOM 577 O O . TRP A 1 80 ? -2.625 1.696 1.043 1.00 89.69 80 TRP A O 1
ATOM 587 N N . ASP A 1 81 ? -3.287 3.848 0.762 1.00 79.19 81 ASP A N 1
ATOM 588 C CA . ASP A 1 81 ? -4.286 3.933 1.840 1.00 79.19 81 ASP A CA 1
ATOM 589 C C . ASP A 1 81 ? -5.745 3.807 1.344 1.00 79.19 81 ASP A C 1
ATOM 591 O O . ASP A 1 81 ? -6.683 4.271 1.990 1.00 79.19 81 ASP A O 1
ATOM 595 N N . GLY A 1 82 ? -5.949 3.292 0.127 1.00 86.38 82 GLY A N 1
ATOM 596 C CA . GLY A 1 82 ? -7.260 3.280 -0.535 1.00 86.38 82 GLY A CA 1
ATOM 597 C C . GLY A 1 82 ? -7.548 4.519 -1.379 1.00 86.38 82 GLY A C 1
ATOM 598 O O . GLY A 1 82 ? -8.471 4.502 -2.199 1.00 86.38 82 GLY A O 1
ATOM 599 N N . SER A 1 83 ? -6.748 5.578 -1.239 1.00 86.81 83 SER A N 1
ATOM 600 C CA . SER A 1 83 ? -6.969 6.846 -1.937 1.00 86.81 83 SER A CA 1
ATOM 601 C C . SER A 1 83 ? -5.721 7.411 -2.611 1.00 86.81 83 SER A C 1
ATOM 603 O O . SER A 1 83 ? -5.805 7.923 -3.736 1.00 86.81 83 SER A O 1
ATOM 605 N N . THR A 1 84 ? -4.565 7.333 -1.952 1.00 89.25 84 THR A N 1
ATOM 606 C CA . THR A 1 84 ? -3.314 7.922 -2.421 1.00 89.25 84 THR A CA 1
ATOM 607 C C . THR A 1 84 ? -2.109 7.077 -2.037 1.00 89.25 84 THR A C 1
ATOM 609 O O . THR A 1 84 ? -2.108 6.367 -1.038 1.00 89.25 84 THR A O 1
ATOM 612 N N . TRP A 1 85 ? -1.054 7.169 -2.850 1.00 91.62 85 TRP A N 1
ATOM 613 C CA . TRP A 1 85 ? 0.246 6.612 -2.500 1.00 91.62 85 TRP A CA 1
ATOM 614 C C . TRP A 1 85 ? 1.066 7.626 -1.697 1.00 91.62 85 TRP A C 1
ATOM 616 O O . TRP A 1 85 ? 1.361 8.716 -2.198 1.00 91.62 85 TRP A O 1
ATOM 626 N N . SER A 1 86 ? 1.520 7.230 -0.513 1.00 88.56 86 SER A N 1
ATOM 627 C CA . SER A 1 86 ? 2.401 8.006 0.365 1.00 88.56 86 SER A CA 1
ATOM 628 C C . SER A 1 86 ? 3.773 7.345 0.494 1.00 88.56 86 SER A C 1
ATOM 630 O O . SER A 1 86 ? 3.879 6.123 0.513 1.00 88.56 86 SER A O 1
ATOM 632 N N . LEU A 1 87 ? 4.848 8.141 0.567 1.00 88.00 87 LEU A N 1
ATOM 633 C CA . LEU A 1 87 ? 6.192 7.615 0.82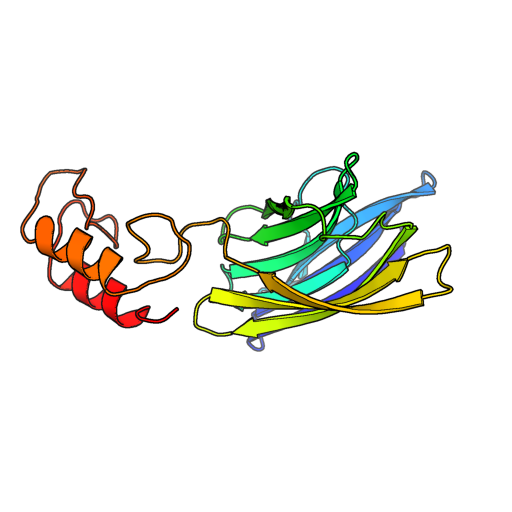9 1.00 88.00 87 LEU A CA 1
ATOM 634 C C . LEU A 1 87 ? 6.452 7.529 2.326 1.00 88.00 87 LEU A C 1
ATOM 636 O O . LEU A 1 87 ? 6.418 8.546 3.015 1.00 88.00 87 LEU A O 1
ATOM 640 N N . ILE A 1 88 ? 6.793 6.330 2.784 1.00 82.62 88 ILE A N 1
ATOM 641 C CA . ILE A 1 88 ? 7.121 6.021 4.170 1.00 82.62 88 ILE A CA 1
ATOM 642 C C . ILE A 1 88 ? 8.623 5.705 4.261 1.00 82.62 88 ILE A C 1
ATOM 644 O O . ILE A 1 88 ? 9.078 4.689 3.719 1.00 82.62 88 ILE A O 1
ATOM 648 N N . PRO A 1 89 ? 9.424 6.563 4.919 1.00 81.62 89 PRO A N 1
ATOM 649 C CA . PRO A 1 89 ? 10.808 6.253 5.253 1.00 81.62 89 PRO A CA 1
ATOM 650 C C . PRO A 1 89 ? 10.878 5.191 6.354 1.00 81.62 89 PRO A C 1
ATOM 652 O O . PRO A 1 89 ? 10.231 5.328 7.385 1.00 81.62 89 PRO A O 1
ATOM 655 N N . GLN A 1 90 ? 11.718 4.173 6.172 1.00 72.00 90 GLN A N 1
ATOM 656 C CA . GLN A 1 90 ? 11.969 3.116 7.170 1.00 72.00 90 GLN A CA 1
ATOM 657 C C . GLN A 1 90 ? 13.329 3.292 7.879 1.00 72.00 90 GLN A C 1
ATOM 659 O O . GLN A 1 90 ? 13.833 2.394 8.551 1.00 72.00 90 GLN A O 1
ATOM 664 N N . GLY A 1 91 ? 13.941 4.471 7.720 1.00 67.00 91 GLY A N 1
ATOM 665 C CA . GLY A 1 91 ? 15.239 4.820 8.289 1.00 67.00 91 GLY A CA 1
ATOM 666 C C . GLY A 1 91 ? 16.439 4.248 7.526 1.00 67.00 91 GLY A C 1
ATOM 667 O O . GLY A 1 91 ? 16.323 3.652 6.451 1.00 67.00 91 GLY A O 1
ATOM 668 N N . THR A 1 92 ? 17.628 4.478 8.087 1.00 64.25 92 THR A N 1
ATOM 669 C CA . THR A 1 92 ? 18.887 3.921 7.580 1.00 64.25 92 THR A CA 1
ATOM 670 C C . THR A 1 92 ? 19.176 2.589 8.262 1.00 64.25 92 THR A C 1
ATOM 672 O O . THR A 1 92 ? 19.035 2.441 9.477 1.00 64.25 92 THR A O 1
ATOM 675 N N . LEU A 1 93 ? 19.595 1.594 7.484 1.00 58.72 93 LEU A N 1
ATOM 676 C CA . LEU A 1 93 ? 19.928 0.284 8.030 1.00 58.72 93 LEU A CA 1
ATOM 677 C C . LEU A 1 93 ? 21.192 0.360 8.910 1.00 58.72 93 LEU A C 1
ATOM 679 O O . LEU A 1 93 ? 22.233 0.829 8.435 1.00 58.72 93 LEU A O 1
ATOM 683 N N . PRO A 1 94 ? 21.161 -0.134 10.166 1.00 48.53 94 PRO A N 1
ATOM 684 C CA . PRO A 1 94 ? 22.319 -0.089 11.053 1.00 48.53 94 PRO A CA 1
ATOM 685 C C . PRO A 1 94 ? 23.525 -0.831 10.463 1.00 48.53 94 PRO A C 1
ATOM 687 O O . PRO A 1 94 ? 23.467 -2.028 10.191 1.00 48.53 94 PRO A O 1
ATOM 690 N N . GLY A 1 95 ? 24.645 -0.124 10.300 1.00 50.91 95 GLY A N 1
ATOM 691 C CA . GLY A 1 95 ? 25.906 -0.713 9.833 1.00 50.91 95 GLY A CA 1
ATOM 692 C C . GLY A 1 95 ? 26.031 -0.879 8.316 1.00 50.91 95 GLY A C 1
ATOM 693 O O . GLY A 1 95 ? 27.031 -1.433 7.862 1.00 50.91 95 GLY A O 1
ATOM 694 N N . ALA A 1 96 ? 25.075 -0.379 7.531 1.00 50.00 96 ALA 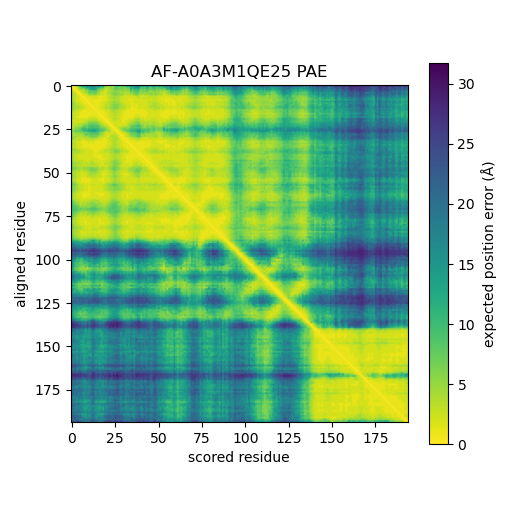A N 1
ATOM 695 C CA . ALA A 1 96 ? 25.189 -0.325 6.082 1.00 50.00 96 ALA A CA 1
ATOM 696 C C . ALA A 1 96 ? 25.535 1.101 5.635 1.00 50.00 96 ALA A C 1
ATOM 698 O O . ALA A 1 96 ? 24.814 2.045 5.932 1.00 50.00 96 ALA A O 1
ATOM 699 N N . THR A 1 97 ? 26.618 1.261 4.878 1.00 54.12 97 THR A N 1
ATOM 700 C CA . THR A 1 97 ? 26.639 2.236 3.781 1.00 54.12 97 THR A CA 1
ATOM 701 C C . THR A 1 97 ? 26.067 1.484 2.583 1.00 54.12 97 THR A C 1
ATOM 703 O O . THR A 1 97 ? 26.801 0.663 2.015 1.00 54.12 97 THR A O 1
ATOM 706 N N . PRO A 1 98 ? 24.772 1.623 2.252 1.00 55.72 98 PRO A N 1
ATOM 707 C CA . PRO A 1 98 ? 24.170 0.812 1.206 1.00 55.72 98 PRO A CA 1
ATOM 708 C C . PRO A 1 98 ? 24.824 1.187 -0.124 1.00 55.72 98 PRO A C 1
ATOM 710 O O . PRO A 1 98 ? 24.614 2.271 -0.648 1.00 55.72 98 PRO A O 1
ATOM 713 N N . VAL A 1 99 ? 25.656 0.300 -0.673 1.00 54.69 99 VAL A N 1
ATOM 714 C CA . VAL A 1 99 ? 26.148 0.449 -2.057 1.00 54.69 99 VAL A CA 1
ATOM 715 C C . VAL A 1 99 ? 25.186 -0.226 -3.046 1.00 54.69 99 VAL A C 1
ATOM 717 O O . VAL A 1 99 ? 25.344 -0.106 -4.257 1.00 54.69 99 VAL A O 1
ATOM 720 N N . GLY A 1 100 ? 24.181 -0.931 -2.512 1.00 59.41 100 GLY A N 1
ATOM 721 C CA . GLY A 1 100 ? 23.053 -1.521 -3.218 1.00 59.41 100 GLY A CA 1
ATOM 722 C C . GLY A 1 100 ? 22.155 -2.310 -2.259 1.00 59.41 100 GLY A C 1
ATOM 723 O O . GLY A 1 100 ? 22.649 -3.111 -1.456 1.00 59.41 100 GLY A O 1
ATOM 724 N N . THR A 1 101 ? 20.844 -2.095 -2.361 1.00 60.16 101 THR A N 1
ATOM 725 C CA . THR A 1 101 ? 19.819 -2.897 -1.683 1.00 60.16 101 THR A CA 1
ATOM 726 C C . THR A 1 101 ? 18.996 -3.608 -2.744 1.00 60.16 101 THR A C 1
ATOM 728 O O . THR A 1 101 ? 18.382 -2.949 -3.580 1.00 60.16 101 THR A O 1
ATOM 731 N N . ASP A 1 102 ? 18.974 -4.938 -2.682 1.00 64.00 102 ASP A N 1
ATOM 732 C CA . ASP A 1 102 ? 18.063 -5.754 -3.478 1.00 64.00 102 ASP A CA 1
ATOM 733 C C . ASP A 1 102 ? 17.025 -6.331 -2.517 1.00 64.00 102 ASP A C 1
ATOM 735 O O . ASP A 1 102 ? 17.340 -7.197 -1.692 1.00 64.00 102 ASP A O 1
ATOM 739 N N . LEU A 1 103 ? 15.788 -5.856 -2.609 1.00 66.44 103 LEU A N 1
ATOM 740 C CA . LEU A 1 103 ? 14.662 -6.609 -2.076 1.00 66.44 103 LEU A CA 1
ATOM 741 C C . LEU A 1 103 ? 14.313 -7.698 -3.092 1.00 66.44 103 LEU A C 1
ATOM 743 O O . LEU A 1 103 ? 14.483 -7.509 -4.299 1.00 66.44 103 LEU A O 1
ATOM 747 N N . PHE A 1 104 ? 13.913 -8.868 -2.607 1.00 64.38 104 PHE A N 1
ATOM 748 C CA . PHE A 1 104 ? 13.534 -10.002 -3.456 1.00 64.38 104 PHE A CA 1
ATOM 749 C C . PHE A 1 104 ? 12.042 -10.261 -3.397 1.00 64.38 104 PHE A C 1
ATOM 751 O O . PHE A 1 104 ? 11.438 -10.604 -4.412 1.00 64.38 104 PHE A O 1
ATOM 758 N N . GLU A 1 105 ? 11.465 -10.069 -2.219 1.00 74.88 105 GLU A N 1
ATOM 759 C CA . GLU A 1 105 ? 10.085 -10.396 -1.936 1.00 74.88 105 GLU A CA 1
ATOM 760 C C . GLU A 1 105 ? 9.539 -9.410 -0.910 1.00 74.88 105 GLU A C 1
ATOM 762 O O . GLU A 1 105 ? 10.242 -8.973 0.004 1.00 74.88 105 GLU A O 1
ATOM 767 N N . MET A 1 106 ? 8.275 -9.057 -1.083 1.00 79.25 106 MET A N 1
ATOM 768 C CA . MET A 1 106 ? 7.483 -8.399 -0.062 1.00 79.25 106 MET A CA 1
ATOM 769 C C . MET A 1 106 ? 6.269 -9.284 0.174 1.00 79.25 106 MET A C 1
ATOM 771 O O . MET A 1 106 ? 5.660 -9.768 -0.780 1.00 79.25 106 MET A O 1
ATOM 775 N N . VAL A 1 107 ? 5.946 -9.507 1.436 1.00 73.31 107 VAL A N 1
ATOM 776 C CA . VAL A 1 107 ? 4.741 -10.210 1.866 1.00 73.31 107 VAL A CA 1
ATOM 777 C C . VAL A 1 107 ? 3.986 -9.299 2.808 1.00 73.31 107 VAL A C 1
ATOM 779 O O . VAL A 1 107 ? 4.596 -8.506 3.517 1.00 73.31 107 VAL A O 1
ATOM 782 N N . ALA A 1 108 ? 2.670 -9.399 2.807 1.00 66.94 108 ALA A N 1
ATOM 783 C CA . ALA A 1 108 ? 1.845 -8.704 3.771 1.00 66.94 108 ALA A CA 1
ATOM 784 C C . ALA A 1 108 ? 0.732 -9.647 4.232 1.00 66.94 108 ALA A C 1
ATOM 786 O O . ALA A 1 108 ? 0.355 -10.558 3.483 1.00 66.94 108 ALA A O 1
ATOM 787 N N . ASP A 1 109 ? 0.283 -9.494 5.471 1.00 61.75 109 ASP A N 1
ATOM 788 C CA . ASP A 1 109 ? -0.788 -10.300 6.046 1.00 61.75 109 ASP A CA 1
ATOM 789 C C . ASP A 1 109 ? -2.048 -9.480 6.320 1.00 61.75 109 ASP A C 1
ATOM 791 O O . ASP A 1 109 ? -2.058 -8.262 6.203 1.00 61.75 109 ASP A O 1
ATOM 795 N N . ALA A 1 110 ? -3.133 -10.182 6.649 1.00 53.62 110 ALA A N 1
ATOM 796 C CA . ALA A 1 110 ? -4.455 -9.594 6.848 1.00 53.62 110 ALA A CA 1
ATOM 797 C C . ALA A 1 110 ? -4.564 -8.665 8.073 1.00 53.62 110 ALA A C 1
ATOM 799 O O . ALA A 1 110 ? -5.615 -8.061 8.250 1.00 53.62 110 ALA A O 1
ATOM 800 N N . GLY A 1 111 ? -3.532 -8.581 8.914 1.00 56.16 111 GLY A N 1
ATOM 801 C CA . GLY A 1 111 ? -3.456 -7.676 10.055 1.00 56.16 111 GLY A CA 1
ATOM 802 C C . GLY A 1 111 ? -2.636 -6.426 9.748 1.00 56.16 111 GLY A C 1
ATOM 803 O O . GLY A 1 111 ? -1.943 -5.952 10.623 1.00 56.16 111 GLY A O 1
ATOM 804 N N . CYS A 1 112 ? -2.605 -5.937 8.504 1.00 55.25 112 CYS A N 1
ATOM 805 C CA . CYS A 1 112 ? -1.812 -4.757 8.112 1.00 55.25 112 CYS A CA 1
ATOM 806 C C . CYS A 1 112 ? -0.289 -4.880 8.342 1.00 55.25 112 CYS A C 1
ATOM 808 O O . CYS A 1 112 ? 0.457 -3.926 8.112 1.00 55.25 112 CYS A O 1
ATOM 810 N N . ASN A 1 113 ? 0.219 -6.060 8.709 1.00 62.09 113 ASN A N 1
ATOM 811 C CA . ASN A 1 113 ? 1.651 -6.283 8.821 1.00 62.09 113 ASN A CA 1
ATOM 812 C C . ASN A 1 113 ? 2.248 -6.546 7.442 1.00 62.09 113 ASN A C 1
ATOM 814 O O . ASN A 1 113 ? 1.830 -7.457 6.721 1.00 62.09 113 ASN A O 1
ATOM 818 N N . GLY A 1 114 ? 3.292 -5.801 7.090 1.00 68.62 114 GLY A N 1
ATOM 819 C CA . GLY A 1 114 ? 4.131 -6.109 5.939 1.00 68.62 114 GLY A CA 1
ATOM 820 C C . GLY A 1 114 ? 5.508 -6.612 6.361 1.00 68.62 114 GLY A C 1
ATOM 821 O O . GLY A 1 114 ? 6.058 -6.214 7.383 1.00 68.62 114 GLY A O 1
ATOM 822 N N . TRP A 1 115 ? 6.128 -7.449 5.536 1.00 75.81 115 TRP A N 1
ATOM 823 C CA . TRP A 1 115 ? 7.544 -7.777 5.632 1.00 75.81 115 TRP A CA 1
ATOM 824 C C . TRP A 1 115 ? 8.208 -7.661 4.271 1.00 75.81 115 TRP A C 1
ATOM 826 O O . TRP A 1 115 ? 7.747 -8.218 3.275 1.00 75.81 115 TRP A O 1
ATOM 836 N N . ALA A 1 116 ? 9.350 -6.988 4.244 1.00 75.50 116 ALA A N 1
ATOM 837 C CA . ALA A 1 116 ? 10.255 -7.002 3.113 1.00 75.50 116 ALA A CA 1
ATOM 838 C C . ALA A 1 116 ? 11.428 -7.942 3.402 1.00 75.50 116 ALA A C 1
ATOM 840 O O . ALA A 1 116 ? 12.127 -7.816 4.414 1.00 75.50 116 ALA A O 1
ATOM 841 N N . LEU A 1 117 ? 11.653 -8.875 2.481 1.00 77.31 117 LEU A N 1
ATOM 842 C CA . LEU A 1 117 ? 12.769 -9.806 2.500 1.00 77.31 117 LEU A CA 1
ATOM 843 C C . LEU A 1 117 ? 13.748 -9.431 1.393 1.00 77.31 117 LEU A C 1
ATOM 845 O O . LEU A 1 117 ? 13.392 -9.274 0.221 1.00 77.31 117 LEU A O 1
ATOM 849 N N . GLY A 1 118 ? 15.017 -9.318 1.755 1.00 74.44 118 GLY A N 1
ATOM 850 C CA . GLY A 1 118 ? 16.039 -8.901 0.814 1.00 74.44 118 GLY A CA 1
ATOM 851 C C . GLY A 1 118 ? 17.445 -9.209 1.272 1.00 74.44 118 GLY A C 1
ATOM 852 O O . GLY A 1 118 ? 17.695 -9.989 2.195 1.00 74.44 118 GLY A O 1
ATOM 853 N N . ARG A 1 119 ? 18.385 -8.555 0.606 1.00 73.19 119 ARG A N 1
ATOM 854 C CA . ARG A 1 119 ? 19.777 -8.509 1.023 1.00 73.19 119 ARG A CA 1
ATOM 855 C C . ARG A 1 119 ? 20.296 -7.088 0.959 1.00 73.19 119 ARG A C 1
ATOM 857 O O . ARG A 1 119 ? 19.933 -6.301 0.086 1.00 73.19 119 ARG A O 1
ATOM 864 N N . VAL A 1 120 ? 21.232 -6.813 1.846 1.00 70.69 120 VAL A N 1
ATOM 865 C CA . VAL A 1 120 ? 22.002 -5.576 1.829 1.00 70.69 120 VAL A CA 1
ATOM 866 C C . VAL A 1 120 ? 23.405 -5.935 1.410 1.00 70.69 120 VAL A C 1
ATOM 868 O O . VAL A 1 120 ? 24.028 -6.818 2.008 1.00 70.69 120 VAL A O 1
ATOM 871 N N . SER A 1 121 ? 23.881 -5.269 0.365 1.00 65.62 121 SER A N 1
ATOM 872 C CA . SER A 1 121 ? 25.263 -5.397 -0.067 1.00 65.62 121 SER A CA 1
ATOM 873 C C . SER A 1 121 ? 26.105 -4.329 0.616 1.00 65.62 121 SER A C 1
ATOM 875 O O . SER A 1 121 ? 25.907 -3.133 0.388 1.00 65.62 121 SER A O 1
ATOM 877 N N . THR A 1 122 ? 27.078 -4.757 1.414 1.00 64.31 122 THR A N 1
ATOM 878 C CA . THR A 1 122 ? 28.166 -3.891 1.875 1.00 64.31 122 THR A CA 1
ATOM 879 C C . THR A 1 122 ? 29.424 -4.193 1.054 1.00 64.31 122 THR A C 1
ATOM 881 O O . THR A 1 122 ? 29.607 -5.300 0.542 1.00 64.31 122 THR A O 1
ATOM 884 N N . ASP A 1 123 ? 30.270 -3.182 0.852 1.00 59.69 123 ASP A N 1
ATOM 885 C CA . ASP A 1 123 ? 31.554 -3.297 0.143 1.00 59.69 123 ASP A CA 1
ATOM 886 C C . ASP A 1 123 ? 31.461 -3.750 -1.335 1.00 59.69 123 ASP A C 1
ATOM 888 O O . ASP A 1 123 ? 32.021 -4.776 -1.721 1.00 59.69 123 ASP A O 1
ATOM 892 N N . ASN A 1 124 ? 30.773 -2.989 -2.203 1.00 62.94 124 ASN A N 1
ATOM 893 C CA . ASN A 1 124 ? 30.652 -3.275 -3.651 1.00 62.94 124 ASN A CA 1
ATOM 894 C C . ASN A 1 124 ? 30.131 -4.697 -3.980 1.00 62.94 124 ASN A C 1
ATOM 896 O O . ASN A 1 124 ? 30.534 -5.300 -4.977 1.00 62.94 124 ASN A O 1
ATOM 900 N N . GLY A 1 125 ? 29.249 -5.250 -3.142 1.00 60.97 125 GLY A N 1
ATOM 901 C CA . GLY A 1 125 ? 28.669 -6.584 -3.344 1.00 60.97 125 GLY A CA 1
ATOM 902 C C . GLY A 1 125 ? 29.538 -7.743 -2.852 1.00 60.97 125 GLY A C 1
ATOM 903 O O . GLY A 1 125 ? 29.180 -8.899 -3.075 1.00 60.97 125 GLY A O 1
ATOM 904 N N . ALA A 1 126 ? 30.664 -7.466 -2.182 1.00 59.12 126 ALA A N 1
ATOM 905 C CA . ALA A 1 126 ? 31.530 -8.500 -1.615 1.00 59.12 126 ALA A CA 1
ATOM 906 C C . ALA A 1 126 ? 30.910 -9.184 -0.386 1.00 59.12 126 ALA A C 1
ATOM 908 O O . ALA A 1 126 ? 31.144 -10.375 -0.167 1.00 59.12 126 ALA A O 1
ATOM 909 N N . THR A 1 127 ? 30.092 -8.459 0.380 1.00 62.06 127 THR A N 1
ATOM 910 C CA . THR A 1 127 ? 29.361 -8.999 1.527 1.00 62.06 127 THR A CA 1
ATOM 911 C C . THR A 1 127 ? 27.872 -8.781 1.310 1.00 62.06 127 THR A C 1
ATOM 913 O O . THR A 1 127 ? 27.439 -7.660 1.060 1.00 62.06 127 THR A O 1
ATOM 916 N N . THR A 1 128 ? 27.085 -9.853 1.402 1.00 67.75 128 THR A N 1
ATOM 917 C CA . THR A 1 128 ? 25.620 -9.776 1.372 1.00 67.75 128 THR A CA 1
ATOM 918 C C . THR A 1 128 ? 25.074 -10.313 2.684 1.00 67.75 128 THR A C 1
ATOM 920 O O . THR A 1 128 ? 25.378 -11.442 3.071 1.00 67.75 128 THR A O 1
ATOM 923 N N . SER A 1 129 ? 24.291 -9.493 3.375 1.00 69.88 129 SER A N 1
ATOM 924 C CA . SER A 1 129 ? 23.612 -9.876 4.615 1.00 69.88 129 SER A CA 1
ATOM 925 C C . SER A 1 129 ? 22.114 -9.988 4.350 1.00 69.88 129 SER A C 1
ATOM 927 O O . SER A 1 129 ? 21.580 -9.123 3.649 1.00 69.88 129 SER A O 1
ATOM 929 N N . PRO A 1 130 ? 21.425 -11.020 4.876 1.00 70.94 130 PRO A N 1
ATOM 930 C CA . PRO A 1 130 ? 19.975 -11.087 4.780 1.00 70.94 130 PRO A CA 1
ATOM 931 C C . PRO A 1 130 ? 19.360 -9.881 5.495 1.00 70.94 130 PRO A C 1
ATOM 933 O O . PRO A 1 130 ? 19.810 -9.495 6.575 1.00 70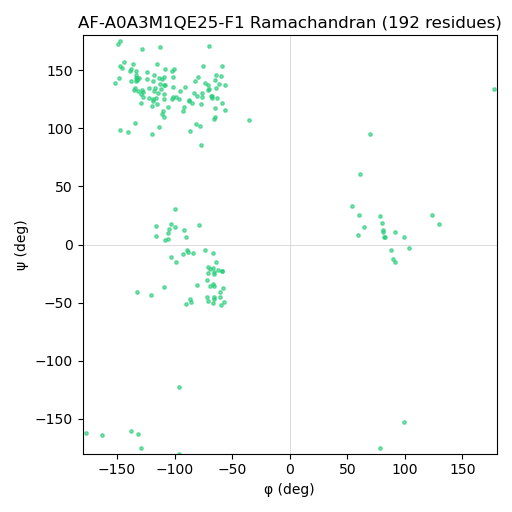.94 130 PRO A O 1
ATOM 936 N N . LEU A 1 131 ? 18.336 -9.305 4.877 1.00 72.19 131 LEU A N 1
ATOM 937 C CA . LEU A 1 131 ? 17.522 -8.242 5.439 1.00 72.19 131 LEU A CA 1
ATOM 938 C C . LEU A 1 131 ? 16.098 -8.762 5.592 1.00 72.19 131 LEU A C 1
ATOM 940 O O . LEU A 1 131 ? 15.501 -9.238 4.627 1.00 72.19 131 LEU A O 1
ATOM 944 N N . ILE A 1 132 ? 15.581 -8.649 6.808 1.00 74.00 132 ILE A N 1
ATOM 945 C CA . ILE A 1 132 ? 14.162 -8.785 7.109 1.00 74.00 132 ILE A CA 1
ATOM 946 C C . ILE A 1 132 ? 13.760 -7.453 7.718 1.00 74.00 132 ILE A C 1
ATOM 948 O O . ILE A 1 132 ? 14.336 -7.044 8.727 1.00 74.00 132 ILE A O 1
ATOM 952 N N . LEU A 1 133 ? 12.823 -6.772 7.075 1.00 72.81 133 LEU A N 1
ATOM 953 C CA . LEU A 1 133 ? 12.261 -5.524 7.560 1.00 72.81 133 LEU A CA 1
ATOM 954 C C . LEU A 1 133 ? 10.772 -5.744 7.780 1.00 72.81 133 LEU A C 1
ATOM 956 O O . LEU A 1 133 ? 10.087 -6.172 6.856 1.00 72.81 133 LEU A O 1
ATOM 960 N 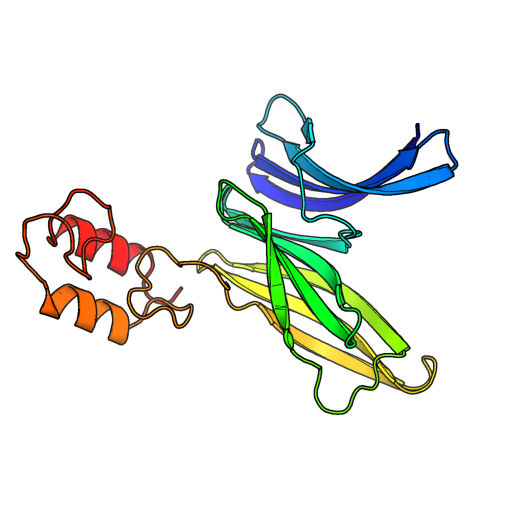N . GLN A 1 134 ? 10.292 -5.466 8.987 1.00 71.56 134 GLN A N 1
ATOM 961 C CA . GLN A 1 134 ? 8.863 -5.325 9.221 1.00 71.56 134 GLN A CA 1
ATOM 962 C C . GLN A 1 134 ? 8.458 -3.949 8.700 1.00 71.56 134 GLN A C 1
ATOM 964 O O . GLN A 1 134 ? 9.035 -2.938 9.097 1.00 71.56 134 GLN A O 1
ATOM 969 N N . LEU A 1 135 ? 7.534 -3.938 7.753 1.00 68.25 135 LEU A N 1
ATOM 970 C CA . LEU A 1 135 ? 6.883 -2.738 7.269 1.00 68.25 135 LEU A CA 1
ATOM 971 C C . LEU A 1 135 ? 5.793 -2.448 8.281 1.00 68.25 135 LEU A C 1
ATOM 973 O O . LEU A 1 135 ? 4.787 -3.151 8.337 1.00 68.25 135 LEU A O 1
ATOM 977 N N . GLN A 1 136 ? 6.052 -1.460 9.121 1.00 60.91 136 GLN A N 1
ATOM 978 C CA . GLN A 1 136 ? 4.997 -0.898 9.939 1.00 60.91 136 GLN A CA 1
ATOM 979 C C . GLN A 1 136 ? 4.159 0.003 9.037 1.00 60.91 136 GLN A C 1
ATOM 981 O O . GLN A 1 136 ? 4.751 0.829 8.318 1.00 60.91 136 GLN A O 1
ATOM 986 N N . PRO A 1 137 ? 2.827 -0.147 9.039 1.00 55.22 137 PRO A N 1
ATOM 987 C CA . PRO A 1 137 ? 1.986 0.807 8.372 1.00 55.22 137 PRO A CA 1
ATOM 988 C C . PRO A 1 137 ? 2.254 2.198 8.925 1.00 55.22 137 PRO A C 1
ATOM 990 O O . PRO A 1 137 ? 2.060 2.486 10.094 1.00 55.22 137 PRO A O 1
ATOM 993 N N . GLY A 1 138 ? 2.767 3.078 8.069 1.00 47.12 138 GLY A N 1
ATOM 994 C CA . GLY A 1 138 ? 2.953 4.488 8.396 1.00 47.12 138 GLY A CA 1
ATOM 995 C C . GLY A 1 138 ? 1.645 5.278 8.293 1.00 47.12 138 GLY A C 1
ATOM 996 O O . GLY A 1 138 ? 1.701 6.497 8.147 1.00 47.12 138 GLY A O 1
ATOM 997 N N . GLY A 1 139 ? 0.496 4.595 8.282 1.00 53.25 139 GLY A N 1
ATOM 998 C CA . GLY A 1 139 ? -0.833 5.153 8.063 1.00 53.25 139 GLY A CA 1
ATOM 999 C C . GLY A 1 139 ? -1.895 4.321 8.779 1.00 53.25 139 GLY A C 1
ATOM 1000 O O . GLY A 1 139 ? -1.800 3.099 8.786 1.00 53.25 139 GLY A O 1
ATOM 1001 N N . ASN A 1 140 ? -2.860 5.022 9.384 1.00 58.44 140 ASN A N 1
ATOM 1002 C CA . ASN A 1 140 ? -3.881 4.529 10.312 1.00 58.44 140 ASN A CA 1
ATOM 1003 C C . ASN A 1 140 ? -4.395 3.120 9.989 1.00 58.44 140 ASN A C 1
ATOM 1005 O O . ASN A 1 140 ? -5.209 2.949 9.076 1.00 58.44 140 ASN A O 1
ATOM 1009 N N . VAL A 1 141 ? -3.995 2.136 10.794 1.00 71.31 141 VAL A N 1
ATOM 1010 C CA . VAL A 1 141 ? -4.746 0.883 10.887 1.00 71.31 141 VAL A CA 1
ATOM 1011 C C . VAL A 1 141 ? -6.116 1.233 11.468 1.00 71.31 141 VAL A C 1
ATOM 1013 O O . VAL A 1 141 ? -6.231 2.038 12.391 1.00 71.31 141 VAL A O 1
ATOM 1016 N N . LEU A 1 142 ? -7.197 0.706 10.894 1.00 79.81 142 LEU A N 1
ATOM 1017 C CA . LEU A 1 142 ? -8.539 1.026 11.376 1.00 79.81 142 LEU A CA 1
ATOM 1018 C C . LEU A 1 142 ? -8.714 0.495 12.807 1.00 79.81 142 LEU A C 1
ATOM 1020 O O . LEU A 1 142 ? -8.816 -0.713 13.014 1.00 79.81 142 LEU A O 1
ATOM 1024 N N . GLY A 1 143 ? -8.775 1.398 13.781 1.00 84.75 143 GLY A N 1
ATOM 1025 C CA . GLY A 1 143 ? -8.799 1.052 15.203 1.00 84.75 143 GLY A CA 1
ATOM 1026 C C . GLY A 1 143 ? -7.473 1.271 15.934 1.00 84.75 143 GLY A C 1
ATOM 1027 O O . GLY A 1 143 ? -7.481 1.098 17.145 1.00 84.75 143 GLY A O 1
ATOM 1028 N N . ASP A 1 144 ? -6.404 1.688 15.247 1.00 87.62 144 ASP A N 1
ATOM 1029 C CA . ASP A 1 144 ? -5.183 2.243 15.852 1.00 87.62 144 ASP A CA 1
ATOM 1030 C C . ASP A 1 144 ? -5.475 3.700 16.243 1.00 87.62 144 ASP A C 1
ATOM 1032 O O . ASP A 1 144 ? -5.591 4.604 15.405 1.00 87.62 144 ASP A O 1
ATOM 1036 N N . LEU A 1 145 ? -5.721 3.899 17.533 1.00 89.56 145 LEU A N 1
ATOM 1037 C CA . LEU A 1 145 ? -6.166 5.152 18.126 1.00 89.56 145 LEU A CA 1
ATOM 1038 C C . LEU A 1 145 ? -5.017 5.948 18.751 1.00 89.56 145 LEU A C 1
ATOM 1040 O O . LEU A 1 145 ? -5.210 7.135 19.052 1.00 89.56 145 LEU A O 1
ATOM 1044 N N . ASP A 1 146 ? -3.851 5.338 18.973 1.00 87.25 146 ASP A N 1
ATOM 1045 C CA . ASP A 1 146 ? -2.662 6.035 19.477 1.00 87.25 146 ASP A CA 1
ATOM 1046 C C . ASP A 1 146 ? -1.595 6.340 18.410 1.00 87.25 146 ASP A C 1
ATOM 1048 O O . ASP A 1 146 ? -0.742 7.215 18.629 1.00 87.25 146 ASP A O 1
ATOM 1052 N N . GLY A 1 147 ? -1.749 5.755 17.222 1.00 79.75 147 GLY A N 1
ATOM 1053 C CA . GLY A 1 147 ? -0.951 5.982 16.026 1.00 79.75 147 GLY A CA 1
ATOM 1054 C C . GLY A 1 147 ? 0.396 5.268 16.048 1.00 79.75 147 GLY A C 1
ATOM 1055 O O . GLY A 1 147 ? 1.339 5.772 15.419 1.00 79.75 147 GLY A O 1
ATOM 1056 N N . ASP A 1 148 ? 0.537 4.184 16.813 1.00 71.56 148 ASP A N 1
ATOM 1057 C CA . ASP A 1 148 ? 1.777 3.411 16.900 1.00 71.56 148 ASP A CA 1
ATOM 1058 C C . ASP A 1 148 ? 1.895 2.283 15.857 1.00 71.56 148 ASP A C 1
ATOM 1060 O O . ASP A 1 148 ? 2.991 1.733 15.663 1.00 71.56 148 ASP A O 1
ATOM 1064 N N . GLY A 1 149 ? 0.831 2.072 15.077 1.00 72.06 149 GLY A N 1
ATOM 1065 C CA . GLY A 1 149 ? 0.803 1.203 13.910 1.00 72.06 149 GLY A CA 1
ATOM 1066 C C . GLY A 1 149 ? 0.372 -0.234 14.190 1.00 72.06 149 GLY A C 1
ATOM 1067 O O . GLY A 1 149 ? 0.525 -1.057 13.282 1.00 72.06 149 GLY A O 1
ATOM 1068 N N . ASP A 1 150 ? -0.139 -0.540 15.385 1.00 76.56 150 ASP A N 1
ATOM 1069 C CA . ASP A 1 150 ? -0.845 -1.787 15.689 1.00 76.56 150 ASP A CA 1
ATOM 1070 C C . ASP A 1 150 ? -2.216 -1.526 16.350 1.00 76.56 150 ASP A C 1
ATOM 1072 O O . ASP A 1 150 ? -2.574 -0.386 16.635 1.00 76.56 150 ASP A O 1
ATOM 1076 N N . VAL A 1 151 ? -3.063 -2.559 16.453 1.00 85.38 151 VAL A N 1
ATOM 1077 C CA . VAL A 1 151 ? -4.342 -2.465 17.189 1.00 85.38 151 VAL A CA 1
ATOM 1078 C C . VAL A 1 151 ? -4.292 -3.371 18.407 1.00 85.38 151 VAL A C 1
ATOM 1080 O O . VAL A 1 151 ? -4.513 -4.587 18.311 1.00 85.38 151 VAL A O 1
ATOM 1083 N N . ASP A 1 152 ? -4.059 -2.790 19.578 1.00 89.19 152 ASP A N 1
ATOM 1084 C CA . ASP A 1 152 ? -3.811 -3.531 20.806 1.00 89.19 152 ASP A CA 1
ATOM 1085 C C . ASP A 1 152 ? -4.644 -3.058 22.021 1.00 89.19 152 ASP A C 1
ATOM 1087 O O . ASP A 1 152 ? -5.729 -2.467 21.929 1.00 89.19 152 ASP A O 1
ATOM 1091 N N . LEU A 1 153 ? -4.219 -3.455 23.227 1.00 95.88 153 LEU A N 1
ATOM 1092 C CA . LEU A 1 153 ? -4.926 -3.102 24.462 1.00 95.88 153 LEU A CA 1
ATOM 1093 C C . LEU A 1 153 ? -4.881 -1.598 24.770 1.00 95.88 153 LEU A C 1
ATOM 1095 O O . LEU A 1 153 ? -5.699 -1.129 25.568 1.00 95.88 153 LEU A O 1
ATOM 1099 N N . THR A 1 154 ? -3.933 -0.872 24.192 1.00 94.81 154 THR A N 1
ATOM 1100 C CA . THR A 1 154 ? -3.754 0.572 24.308 1.00 94.81 154 THR A CA 1
ATOM 1101 C C . THR A 1 154 ? -4.843 1.291 23.525 1.00 94.81 154 THR A C 1
ATOM 1103 O O . THR A 1 154 ? -5.529 2.138 24.109 1.00 94.81 154 THR A O 1
ATOM 1106 N N . ASP A 1 155 ? -5.139 0.851 22.303 1.00 92.31 155 ASP A N 1
ATOM 1107 C CA . ASP A 1 155 ? -6.259 1.376 21.515 1.00 92.31 155 ASP A CA 1
ATOM 1108 C C . ASP A 1 155 ? -7.596 1.057 22.156 1.00 92.31 155 ASP A C 1
ATOM 1110 O O . ASP A 1 155 ? -8.442 1.936 22.345 1.00 92.31 155 ASP A O 1
ATOM 1114 N N . LEU A 1 156 ? -7.772 -0.189 22.608 1.00 96.19 156 LEU A N 1
ATOM 1115 C CA . LEU A 1 156 ? -8.975 -0.571 23.340 1.00 96.19 156 LEU A CA 1
ATOM 1116 C C . LEU A 1 156 ? -9.161 0.303 24.590 1.00 96.19 156 LEU A C 1
ATOM 1118 O O . LEU A 1 156 ? -10.288 0.660 24.937 1.00 96.19 156 LEU A O 1
ATOM 1122 N N . ALA A 1 157 ? -8.077 0.671 25.276 1.00 97.06 157 ALA A N 1
ATOM 1123 C CA . ALA A 1 157 ? -8.150 1.566 26.423 1.00 97.06 157 ALA A CA 1
ATOM 1124 C C . ALA A 1 157 ? -8.532 3.002 26.027 1.00 97.06 157 ALA A C 1
ATOM 1126 O O . ALA A 1 157 ? -9.254 3.652 26.789 1.00 97.06 157 ALA A O 1
ATOM 1127 N N . ILE A 1 158 ? -8.086 3.494 24.867 1.00 95.00 158 ILE A N 1
ATOM 1128 C CA . ILE A 1 158 ? -8.482 4.807 24.335 1.00 95.00 158 ILE A CA 1
ATOM 1129 C C . ILE A 1 158 ? -9.966 4.817 23.983 1.00 95.00 158 ILE A C 1
ATOM 1131 O O . ILE A 1 158 ? -10.674 5.721 24.429 1.00 95.00 158 ILE A O 1
ATOM 1135 N N . LEU A 1 159 ? -10.450 3.787 23.289 1.00 96.25 159 LEU A N 1
ATOM 1136 C CA . LEU A 1 159 ? -11.863 3.649 22.953 1.00 96.25 159 LEU A CA 1
ATOM 1137 C C . LEU A 1 159 ? -12.725 3.590 24.217 1.00 96.25 159 LEU A C 1
ATOM 1139 O O . LEU A 1 159 ? -13.659 4.370 24.385 1.00 96.25 159 LEU A O 1
ATOM 1143 N N . LEU A 1 160 ? -12.386 2.702 25.159 1.00 95.56 160 LEU A N 1
ATOM 1144 C CA . LEU A 1 160 ? -13.165 2.522 26.390 1.00 95.56 160 LEU A CA 1
ATOM 1145 C C . LEU A 1 160 ? -13.147 3.754 27.304 1.00 95.56 160 LEU A C 1
ATOM 1147 O O . LEU A 1 160 ? -14.069 3.933 28.101 1.00 95.56 160 LEU A O 1
ATOM 1151 N N . ARG A 1 161 ? -12.111 4.598 27.222 1.00 95.88 161 ARG A N 1
ATOM 1152 C CA . ARG A 1 161 ? -12.052 5.873 27.951 1.00 95.88 161 ARG A CA 1
ATOM 1153 C C . ARG A 1 161 ? -13.109 6.860 27.453 1.00 95.88 161 ARG A C 1
ATOM 1155 O O . ARG A 1 161 ? -13.627 7.626 28.266 1.00 95.88 161 ARG A O 1
ATOM 1162 N N . ASP A 1 162 ? -13.412 6.817 26.161 1.00 93.69 162 ASP A N 1
ATOM 1163 C CA . ASP A 1 162 ? -14.299 7.756 25.480 1.00 93.69 162 ASP A CA 1
ATOM 1164 C C . ASP A 1 162 ? -15.676 7.130 25.162 1.00 93.69 162 ASP A C 1
ATOM 1166 O O . ASP A 1 162 ? -16.480 7.745 24.473 1.00 93.69 162 ASP A O 1
ATOM 1170 N N . PHE A 1 163 ? -15.988 5.943 25.695 1.00 95.75 163 PHE A N 1
ATOM 1171 C CA . PHE A 1 163 ? -17.269 5.262 25.470 1.00 95.75 163 PHE A CA 1
ATOM 1172 C C . PHE A 1 163 ? -18.477 6.134 25.874 1.00 95.75 163 PHE A C 1
ATOM 1174 O O . PHE A 1 163 ? -18.456 6.773 26.931 1.00 95.75 163 PHE A O 1
ATOM 1181 N N . ASP A 1 164 ? -19.530 6.135 25.052 1.00 95.75 164 ASP A N 1
ATOM 1182 C CA . ASP A 1 164 ? -20.691 7.044 25.094 1.00 95.75 164 ASP A CA 1
ATOM 1183 C C . ASP A 1 164 ? -20.357 8.535 24.827 1.00 95.75 164 ASP A C 1
ATOM 1185 O O . ASP A 1 164 ? -21.170 9.426 25.115 1.00 95.75 164 ASP A O 1
ATOM 1189 N N . CYS A 1 165 ? -19.172 8.859 24.298 1.00 96.31 165 CYS A N 1
ATOM 1190 C CA . CYS A 1 165 ? -18.882 10.209 23.815 1.00 96.31 165 CYS A CA 1
ATOM 1191 C C . CYS A 1 165 ? -19.774 10.547 22.614 1.00 96.31 165 CYS A C 1
ATOM 1193 O O . CYS A 1 165 ? -20.016 9.712 21.759 1.00 96.31 165 CYS A O 1
ATOM 1195 N N . THR A 1 166 ? -20.252 11.792 22.533 1.00 93.44 166 THR A N 1
ATOM 1196 C CA . THR A 1 166 ? -21.060 12.282 21.405 1.00 93.44 166 THR A CA 1
ATOM 1197 C C . THR A 1 166 ? -20.620 13.691 21.025 1.00 93.44 166 THR A C 1
ATOM 1199 O O . THR A 1 166 ? -20.438 14.523 21.924 1.00 93.44 166 THR A O 1
ATOM 1202 N N . GLY A 1 167 ? -20.562 14.015 19.730 1.00 78.38 167 GLY A N 1
ATOM 1203 C CA . GLY A 1 167 ? -20.483 15.409 19.269 1.00 78.38 167 GLY A CA 1
ATOM 1204 C C . GLY A 1 167 ? -19.302 15.777 18.372 1.00 78.38 167 GLY A C 1
ATOM 1205 O O . GLY A 1 167 ? -18.967 16.962 18.322 1.00 78.38 167 GLY A O 1
ATOM 1206 N N . GLY A 1 168 ? -18.722 14.817 17.643 1.00 68.38 168 GLY A N 1
ATOM 1207 C CA . GLY A 1 168 ? -17.659 15.058 16.661 1.00 68.38 168 GLY A CA 1
ATOM 1208 C C . GLY A 1 168 ? -16.341 15.461 17.326 1.00 68.38 168 GLY A C 1
ATOM 1209 O O . GLY A 1 168 ? -16.113 16.630 17.639 1.00 68.38 168 GLY A O 1
ATOM 1210 N N . GLY A 1 169 ? -15.470 14.479 17.545 1.00 84.44 169 GLY A N 1
ATOM 1211 C CA . GLY A 1 169 ? -14.194 14.653 18.250 1.00 84.44 169 GLY A CA 1
ATOM 1212 C C . GLY A 1 169 ? -13.959 13.641 19.367 1.00 84.44 169 GLY A C 1
ATOM 1213 O O . GLY A 1 169 ? -13.137 13.897 20.246 1.00 84.44 169 GLY A O 1
ATOM 1214 N N . CYS A 1 170 ? -14.695 12.534 19.361 1.00 92.94 170 CYS A N 1
ATOM 1215 C CA . CYS A 1 170 ? -14.447 11.416 20.251 1.00 92.94 170 CYS A CA 1
ATOM 1216 C C . CYS A 1 170 ? -13.234 10.648 19.721 1.00 92.94 170 CYS A C 1
ATOM 1218 O O . CYS A 1 170 ? -13.184 10.330 18.538 1.00 92.94 170 CYS A O 1
ATOM 1220 N N . ALA A 1 171 ? -12.221 10.408 20.559 1.00 91.88 171 ALA A N 1
ATOM 1221 C CA . ALA A 1 171 ? -11.012 9.734 20.085 1.00 91.88 171 ALA A CA 1
ATOM 1222 C C . ALA A 1 171 ? -11.262 8.249 19.793 1.00 91.88 171 ALA A C 1
ATOM 1224 O O . ALA A 1 171 ? -10.475 7.643 19.085 1.00 91.88 171 ALA A O 1
ATOM 1225 N N . GLY A 1 172 ? -12.335 7.679 20.347 1.00 92.25 172 GLY A N 1
ATOM 1226 C CA . GLY A 1 172 ? -12.783 6.316 20.077 1.00 92.25 172 GLY A CA 1
ATOM 1227 C C . GLY A 1 172 ? -13.772 6.176 18.920 1.00 92.25 172 GLY A C 1
ATOM 1228 O O . GLY A 1 172 ? -14.292 5.082 18.763 1.00 92.25 172 GLY A O 1
ATOM 1229 N N . ASP A 1 173 ? -14.048 7.243 18.162 1.00 93.56 173 ASP A N 1
ATOM 1230 C CA . ASP A 1 173 ? -14.907 7.230 16.965 1.00 93.56 173 ASP A CA 1
ATOM 1231 C C . ASP A 1 173 ? -14.118 6.620 15.794 1.00 93.56 173 ASP A C 1
ATOM 1233 O O . ASP A 1 173 ? -13.404 7.314 15.062 1.00 93.56 173 ASP A O 1
ATOM 1237 N N . VAL A 1 174 ? -14.151 5.291 15.707 1.00 91.12 174 VAL A N 1
ATOM 1238 C CA . VAL A 1 174 ? -13.405 4.494 14.725 1.00 91.12 174 VAL A CA 1
ATOM 1239 C C . VAL A 1 174 ? -14.134 4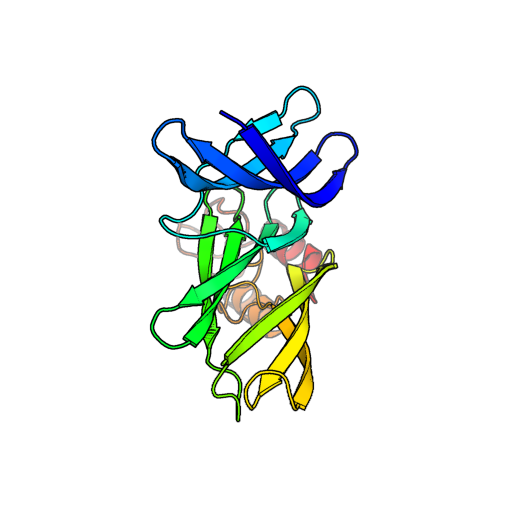.497 13.381 1.00 91.12 174 VAL A C 1
ATOM 1241 O O . VAL A 1 174 ? -13.473 4.481 12.340 1.00 91.12 174 VAL A O 1
ATOM 1244 N N . ASP A 1 175 ? -15.472 4.506 13.374 1.00 88.69 175 ASP A N 1
ATOM 1245 C CA . ASP A 1 175 ? -16.264 4.464 12.135 1.00 88.69 175 ASP A CA 1
ATOM 1246 C C . ASP A 1 175 ? -16.652 5.848 11.569 1.00 88.69 175 ASP A C 1
ATOM 1248 O O . ASP A 1 175 ? -17.068 5.954 10.405 1.00 88.69 175 ASP A O 1
ATOM 1252 N N . GLY A 1 176 ? -16.395 6.918 12.325 1.00 89.62 176 GLY A N 1
ATOM 1253 C CA . GLY A 1 176 ? -16.521 8.310 11.905 1.00 89.62 176 GLY A CA 1
ATOM 1254 C C . GLY A 1 176 ? -17.951 8.849 11.940 1.00 89.62 176 GLY A C 1
ATOM 1255 O O . GLY A 1 176 ? -18.234 9.846 11.255 1.00 89.62 176 GLY A O 1
ATOM 1256 N N . ASP A 1 177 ? -18.867 8.201 12.661 1.00 90.88 177 ASP A N 1
ATOM 1257 C CA . ASP A 1 177 ? -20.278 8.587 12.713 1.00 90.88 177 ASP A CA 1
ATOM 1258 C C . ASP A 1 177 ? -20.590 9.703 13.734 1.00 90.88 177 ASP A C 1
ATOM 1260 O O . ASP A 1 177 ? -21.665 10.326 13.684 1.00 90.88 177 ASP A O 1
ATOM 1264 N N . GLY A 1 178 ? -19.599 10.072 14.550 1.00 93.31 178 GLY A N 1
ATOM 1265 C CA . GLY A 1 178 ? -19.642 11.207 15.465 1.00 93.31 178 GLY A CA 1
ATOM 1266 C C . GLY A 1 178 ? -19.962 10.859 16.918 1.00 93.31 178 GLY A C 1
ATOM 1267 O O . GLY A 1 178 ? -20.126 11.803 17.721 1.00 93.31 178 GLY A O 1
ATOM 1268 N N . ASP A 1 179 ? -20.041 9.574 17.262 1.00 95.75 179 ASP A N 1
ATOM 1269 C CA . ASP A 1 179 ? -20.062 9.079 18.636 1.00 95.75 179 ASP A CA 1
ATOM 1270 C C . ASP A 1 179 ? -19.024 7.963 18.895 1.00 95.75 179 ASP A C 1
ATOM 1272 O O . ASP A 1 179 ? -18.071 7.794 18.143 1.00 95.75 179 ASP A O 1
ATOM 1276 N N . THR A 1 180 ? -19.033 7.376 20.091 1.00 97.12 180 THR A N 1
ATOM 1277 C CA . THR A 1 180 ? -18.157 6.247 20.439 1.00 97.1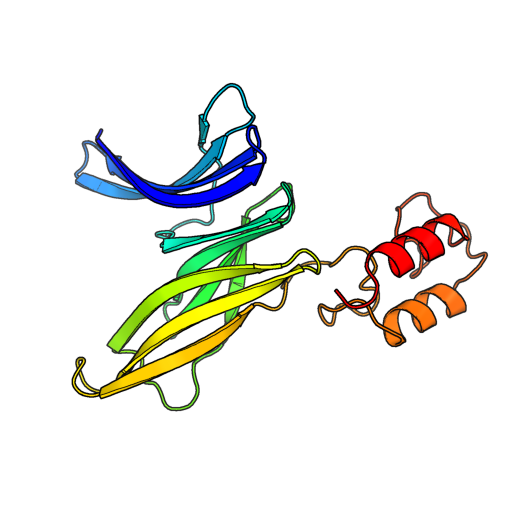2 180 THR A CA 1
ATOM 1278 C C . THR A 1 180 ? -18.989 5.204 21.152 1.00 97.12 180 THR A C 1
ATOM 1280 O O . THR A 1 180 ? -19.329 5.378 22.331 1.00 97.12 180 THR A O 1
ATOM 1283 N N . ASP A 1 181 ? -19.320 4.125 20.454 1.00 96.06 181 ASP A N 1
ATOM 1284 C CA . ASP A 1 181 ? -20.260 3.121 20.929 1.00 96.06 181 ASP A CA 1
ATOM 1285 C C . ASP A 1 181 ? -19.817 1.667 20.647 1.00 96.06 181 ASP A C 1
ATOM 1287 O O . ASP A 1 181 ? -18.632 1.327 20.541 1.00 96.06 181 ASP A O 1
ATOM 1291 N N . LEU A 1 182 ? -20.773 0.731 20.672 1.00 96.94 182 LEU A N 1
ATOM 1292 C CA . LEU A 1 182 ? -20.486 -0.685 20.432 1.00 96.94 182 LEU A CA 1
ATOM 1293 C C . LEU A 1 182 ? -20.091 -0.979 18.977 1.00 96.94 182 LEU A C 1
ATOM 1295 O O . LEU A 1 182 ? -19.482 -2.024 18.737 1.00 96.94 182 LEU A O 1
ATOM 1299 N N . SER A 1 183 ? -20.448 -0.111 18.036 1.00 95.44 183 SER A N 1
ATOM 1300 C CA . SER A 1 183 ? -20.072 -0.169 16.624 1.00 95.44 183 SER A CA 1
ATOM 1301 C C . SER A 1 183 ? -18.570 0.054 16.497 1.00 95.44 183 SER A C 1
ATOM 1303 O O . SER A 1 183 ? -17.885 -0.838 15.988 1.00 95.44 183 SER A O 1
ATOM 1305 N N . ASP A 1 184 ? -18.037 1.104 17.124 1.00 94.75 184 ASP A N 1
ATOM 1306 C CA . ASP A 1 184 ? -16.593 1.356 17.191 1.00 94.75 184 ASP A CA 1
ATOM 1307 C C . ASP A 1 184 ? -15.847 0.232 17.894 1.00 94.75 184 ASP A C 1
ATOM 1309 O O . ASP A 1 184 ? -14.833 -0.260 17.398 1.00 94.75 184 ASP A O 1
ATOM 1313 N N . LEU A 1 185 ? -16.370 -0.240 19.034 1.00 96.25 185 LEU A N 1
ATOM 1314 C CA . LEU A 1 185 ? -15.757 -1.358 19.751 1.00 96.25 185 LEU A CA 1
ATOM 1315 C C . LEU A 1 185 ? -15.716 -2.610 18.873 1.00 96.25 185 LEU A C 1
ATOM 1317 O O . LEU A 1 185 ? -14.734 -3.351 18.894 1.00 96.25 185 LEU A O 1
ATOM 1321 N N . SER A 1 186 ? -16.784 -2.876 18.119 1.00 94.81 186 SER A N 1
ATOM 1322 C CA . SER A 1 186 ? -16.827 -4.024 17.216 1.00 94.81 186 SER A CA 1
ATOM 1323 C C . SER A 1 186 ? -15.819 -3.891 16.078 1.00 94.81 186 SER A C 1
ATOM 1325 O O . SER A 1 186 ? -15.214 -4.893 15.695 1.00 94.81 186 SER A O 1
ATOM 1327 N N . LEU A 1 187 ? -15.605 -2.668 15.591 1.00 89.19 187 LEU A N 1
ATOM 1328 C CA . LEU A 1 187 ? -14.672 -2.359 14.520 1.00 89.19 187 LEU A CA 1
ATOM 1329 C C . LEU A 1 187 ? -13.225 -2.493 15.002 1.00 89.19 187 LEU A C 1
ATOM 1331 O O . LEU A 1 187 ? -12.458 -3.242 14.400 1.00 89.19 187 LEU A O 1
ATOM 1335 N N . LEU A 1 188 ? -12.894 -1.908 16.155 1.00 91.75 188 LEU A N 1
ATOM 1336 C CA . LEU A 1 188 ? -11.593 -2.081 16.804 1.00 91.75 188 LEU A CA 1
ATOM 1337 C C . LEU A 1 188 ? -11.308 -3.564 17.066 1.00 91.75 188 LEU A C 1
ATOM 13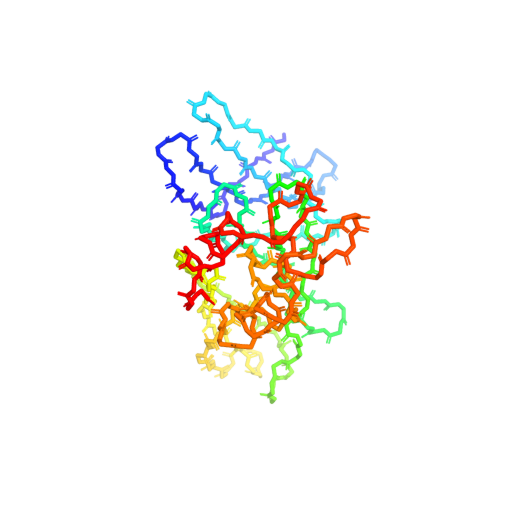39 O O . LEU A 1 188 ? -10.267 -4.083 16.676 1.00 91.75 188 LEU A O 1
ATOM 1343 N N . LEU A 1 189 ? -12.258 -4.294 17.663 1.00 90.31 189 LEU A N 1
ATOM 1344 C CA . LEU A 1 189 ? -12.076 -5.720 17.951 1.00 90.31 189 LEU A CA 1
ATOM 1345 C C . LEU A 1 189 ? -11.966 -6.589 16.692 1.00 90.31 189 LEU A C 1
ATOM 1347 O O . LEU A 1 189 ? -11.403 -7.682 16.767 1.00 90.31 189 LEU A O 1
ATOM 1351 N N . SER A 1 190 ? -12.499 -6.137 15.555 1.00 84.12 190 SER A N 1
ATOM 1352 C CA . SER A 1 190 ? -12.348 -6.842 14.279 1.00 84.12 190 SER A CA 1
ATOM 1353 C C . SER A 1 190 ? -10.924 -6.766 13.724 1.00 84.12 190 SER A C 1
ATOM 1355 O O . SER A 1 190 ? -10.516 -7.690 13.022 1.00 84.12 190 SER A O 1
ATOM 1357 N N . ASN A 1 191 ? -10.172 -5.734 14.118 1.00 80.06 191 ASN A N 1
ATOM 1358 C CA . ASN A 1 191 ? -8.780 -5.511 13.738 1.00 80.06 191 ASN A CA 1
ATOM 1359 C C . ASN A 1 191 ? -7.795 -5.802 14.883 1.00 80.06 191 ASN A C 1
ATOM 1361 O O . ASN A 1 191 ? -6.604 -5.597 14.725 1.00 80.06 191 ASN A O 1
ATOM 1365 N N . PHE A 1 192 ? -8.255 -6.305 16.032 1.00 82.88 192 PHE A N 1
ATOM 1366 C CA . PHE A 1 192 ? -7.397 -6.499 17.203 1.00 82.88 192 PHE A CA 1
ATOM 1367 C C . PHE A 1 192 ? -6.269 -7.512 16.951 1.00 82.88 192 PHE A C 1
ATOM 1369 O O . PHE A 1 192 ? -6.524 -8.674 16.612 1.00 82.88 192 PHE A O 1
ATOM 1376 N N . GLY A 1 193 ? -5.032 -7.095 17.215 1.00 69.94 193 GLY A N 1
ATOM 1377 C CA . GLY A 1 193 ? -3.811 -7.851 16.947 1.00 69.94 193 GLY A CA 1
ATOM 1378 C C . GLY A 1 193 ? -3.329 -7.778 15.496 1.00 69.94 193 GLY A C 1
ATOM 1379 O O . GLY A 1 193 ? -2.502 -8.617 15.126 1.00 69.94 193 GLY A O 1
ATOM 1380 N N . ALA A 1 194 ? -3.886 -6.854 14.703 1.00 63.28 194 ALA A N 1
ATOM 1381 C CA . ALA A 1 194 ? -3.264 -6.329 13.492 1.00 63.28 194 ALA A CA 1
ATOM 1382 C C . ALA A 1 194 ? -1.961 -5.620 13.869 1.00 63.28 194 ALA A C 1
ATOM 1384 O O . ALA A 1 194 ? -2.016 -4.814 14.821 1.00 63.28 194 ALA A O 1
#

Foldseek 3Di:
DDKDWAEKEDPDLQWIKTKTWDADPVRDIDIWIWIGRNPDIDTDDADPPFRWHYKYALHSQWIKTFRAADPVRWTWIWTGRNPYTDIDTPGHDPPDPQPDWDFDHKYAYNLSKIWTWTWGAHDNNPDTDIDIDIDQPQDDDQQPLVNPRGQEVVSVVLLVVQEQPADADRSLPSVRPGGRYVVSVVRSVVSYGD